Protein AF-A0A669B6U4-F1 (afdb_monomer)

InterPro domains:
  IPR008805 RIB43A [PF05914] (2-157)
  IPR008805 RIB43A [PTHR14517] (1-157)

Solvent-accessible surface area (backbone atoms only — not comparable to full-atom values): 14565 Å² total; per-residue (Å²): 121,78,66,62,60,56,53,51,53,52,52,50,56,47,51,53,50,52,51,53,50,50,53,50,51,52,52,54,48,42,71,72,75,61,46,72,77,79,38,91,60,26,81,80,66,40,91,59,49,80,79,72,62,54,76,72,72,74,68,66,76,63,94,89,68,79,80,78,61,92,56,52,67,58,54,52,50,54,53,52,49,52,52,49,52,53,52,50,50,54,51,50,53,51,49,52,51,52,52,50,50,51,53,51,50,52,51,48,52,51,52,51,52,52,50,53,53,48,51,53,54,52,50,52,52,50,52,52,52,51,50,52,52,50,50,51,51,52,50,49,53,52,53,49,51,52,52,51,52,50,49,50,54,51,46,54,55,45,55,65,51,46,77,74,60,80,85,79,85,82,65,72,67,57,58,54,54,51,51,52,52,52,52,55,52,53,53,53,47,54,54,49,52,51,51,52,50,52,55,49,53,50,50,52,53,50,50,51,54,51,52,52,52,52,52,51,53,50,51,52,52,52,52,54,48,54,49,52,54,50,52,50,53,49,52,52,50,51,54,50,49,53,52,51,50,52,51,51,51,51,50,50,58,62,66,70,72,112

Secondary structure (DSSP, 8-state):
-HHHHHHHHHHHHHHHHHHHHHHHHHHHHHHHH--GGGSTTHHHH-TTGGGS--TTGGG-PPTT-----TTHHHHHHHHHHHHHHHHHHHHHHHHHHHHHHHHHHHHHHHHHHHHHHHHHHHHHHHHHHHHHHHHHHHHHHHHHHHHHHHHHHHHHHHHHHHTT-------THHHHHHHHHHHHHHHHHHHHHHHHHHHHHHHHHHHHHHHHHHHHHHHHHHHHHHHHHHHHHHHHHHHHHHHHHHHHHHHHHHHS--

Organism: Oreochromis niloticus (NCBI:txid8128)

Sequence (258 aa):
MLHYGKVACILDSRQMKEKRALEKAIVAYRQKYQQPEDRQEYDLNDPGRVKKIEQNDAQMMPPGLVGEDPESKVRLQNQREQLREWLTQQQTEQAVERHRQQLEEQRYDQSRVEMDNRVVQLQSLEIERRKAAAIATKDFNRSMKYQIEEKRVKKKKLYLHSNSMDHFKGSPYKAFYLLMCVLSVHVKRKELEKKQEEEWHDRVRLNSARTTLLIERQQARMNRQLRRDLDSANAHKIVFIKFNTVYIVSLFLTMFHF

Radius of gyration: 66.02 Å; Cα contacts (8 Å, |Δi|>4): 9; chains: 1; bounding box: 133×41×202 Å

pLDDT: mean 84.49, std 13.31, range [44.25, 97.88]

Mean predicted aligned error: 19.55 Å

Foldseek 3Di:
DVPVVVVVVVVVVVVVVVVVVVVVVVVVCCVVQVDCCPDPCCCVVPPCNVVPDDPVNVPPDPPPPPPDDPCVVVVVVVVVVVVVVVVVVVVVVVVVVVVVVVVVVVVVVVVVVVVVVVVVVVVVVVVVVVVVVVVVVVVVVVVVVVVVVVVVVVVVVVVVVVVVVPPDDDDPVVVVVVVVVVVVVVVVVVVVVVVVVVVVVVVVVVVVVVVVVVVVVVVVVVVVVVVVVVVVVVVVVVVVVVVVVVVVVVVVVVVVPD

Structure (mmCIF, N/CA/C/O backbone):
data_AF-A0A669B6U4-F1
#
_entry.id   AF-A0A669B6U4-F1
#
loop_
_atom_site.group_PDB
_atom_site.id
_atom_site.type_symbol
_atom_site.label_atom_id
_atom_site.label_alt_id
_atom_site.label_comp_id
_atom_site.label_asym_id
_atom_site.label_entity_id
_atom_site.label_seq_id
_atom_site.pdbx_PDB_ins_code
_atom_site.Cartn_x
_atom_site.Cartn_y
_atom_site.Cartn_z
_atom_site.occupancy
_atom_site.B_iso_or_equiv
_atom_site.auth_seq_id
_atom_site.auth_comp_id
_atom_site.auth_asym_id
_atom_site.auth_atom_id
_atom_site.pdbx_PDB_model_num
ATOM 1 N N . MET A 1 1 ? -82.281 -1.717 123.151 1.00 54.03 1 MET A N 1
ATOM 2 C CA . MET A 1 1 ? -80.966 -1.944 122.500 1.00 54.03 1 MET A CA 1
ATOM 3 C C . MET A 1 1 ? -81.009 -2.882 121.281 1.00 54.03 1 MET A C 1
ATOM 5 O O . MET A 1 1 ? -80.196 -2.700 120.390 1.00 54.03 1 MET A O 1
ATOM 9 N N . LEU A 1 2 ? -81.965 -3.818 121.157 1.00 58.19 2 LEU A N 1
ATOM 10 C CA . LEU A 1 2 ? -82.056 -4.774 120.026 1.00 58.19 2 LEU A CA 1
ATOM 11 C C . LEU A 1 2 ? -82.431 -4.180 118.645 1.00 58.19 2 LEU A C 1
ATOM 13 O O . LEU A 1 2 ? -82.248 -4.841 117.626 1.00 58.19 2 LEU A O 1
ATOM 17 N N . HIS A 1 3 ? -82.945 -2.947 118.588 1.00 59.59 3 HIS A N 1
ATOM 18 C CA . HIS A 1 3 ? -83.361 -2.293 117.338 1.00 59.59 3 HIS A CA 1
ATOM 19 C C . HIS A 1 3 ? -82.169 -1.776 116.506 1.00 59.59 3 HIS A C 1
ATOM 21 O O . HIS A 1 3 ? -82.143 -1.937 115.289 1.00 59.59 3 HIS A O 1
ATOM 27 N N . TYR A 1 4 ? -81.138 -1.228 117.159 1.00 67.06 4 TYR A N 1
ATOM 28 C CA . TYR A 1 4 ? -79.975 -0.632 116.486 1.00 67.06 4 TYR A CA 1
ATOM 29 C C . TYR A 1 4 ? -79.091 -1.667 115.762 1.00 67.06 4 TYR A C 1
ATOM 31 O O . TYR A 1 4 ? -78.578 -1.379 114.684 1.00 67.06 4 TYR A O 1
ATOM 39 N N . GLY A 1 5 ? -78.977 -2.896 116.283 1.00 76.38 5 GLY A N 1
ATOM 40 C CA . GLY A 1 5 ? -78.190 -3.965 115.647 1.00 76.38 5 GLY A CA 1
ATOM 41 C C . GLY A 1 5 ? -78.782 -4.477 114.326 1.00 76.38 5 GLY A C 1
ATOM 42 O O . GLY A 1 5 ? -78.045 -4.754 113.382 1.00 76.38 5 GLY A O 1
ATOM 43 N N . LYS A 1 6 ? -80.118 -4.541 114.213 1.00 79.88 6 LYS A N 1
ATOM 44 C CA . LYS A 1 6 ? -80.791 -4.927 112.958 1.00 79.88 6 LYS A CA 1
ATOM 45 C C . LYS A 1 6 ? -80.627 -3.860 111.876 1.00 79.88 6 LYS A C 1
ATOM 47 O O . LYS A 1 6 ? -80.373 -4.200 110.724 1.00 79.88 6 LYS A O 1
ATOM 52 N N . VAL A 1 7 ? -80.720 -2.581 112.250 1.00 81.94 7 VAL A N 1
ATOM 53 C CA . VAL A 1 7 ? -80.503 -1.456 111.326 1.00 81.94 7 VAL A CA 1
ATOM 54 C C . VAL A 1 7 ? -79.062 -1.452 110.801 1.00 81.94 7 VAL A C 1
ATOM 56 O O . VAL A 1 7 ? -78.867 -1.335 109.594 1.00 81.94 7 VAL A O 1
ATOM 59 N N . ALA A 1 8 ? -78.065 -1.678 111.663 1.00 81.62 8 ALA A N 1
ATOM 60 C CA . ALA A 1 8 ? -76.663 -1.782 111.250 1.00 81.62 8 ALA A CA 1
ATOM 61 C C . ALA A 1 8 ? -76.416 -2.934 110.253 1.00 81.62 8 ALA A C 1
ATOM 63 O O . ALA A 1 8 ? -75.745 -2.738 109.245 1.00 81.62 8 ALA A O 1
ATOM 64 N N . CYS A 1 9 ? -77.020 -4.108 110.472 1.00 84.38 9 CYS A N 1
ATOM 65 C CA . CYS A 1 9 ? -76.890 -5.259 109.569 1.00 84.38 9 CYS A CA 1
ATOM 66 C C . CYS A 1 9 ? -77.521 -5.014 108.181 1.00 84.38 9 CYS A C 1
ATOM 68 O O . CYS A 1 9 ? -76.973 -5.434 107.157 1.00 84.38 9 CYS A O 1
ATOM 70 N N . ILE A 1 10 ? -78.654 -4.303 108.123 1.00 86.56 10 ILE A N 1
ATOM 71 C CA . ILE A 1 10 ? -79.300 -3.923 106.855 1.00 86.56 10 ILE A CA 1
ATOM 72 C C . ILE A 1 10 ? -78.442 -2.905 106.092 1.00 86.56 10 ILE A C 1
ATOM 74 O O . ILE A 1 10 ? -78.281 -3.039 104.877 1.00 86.56 10 ILE A O 1
ATOM 78 N N . LEU A 1 11 ? -77.877 -1.915 106.791 1.00 86.62 11 LEU A N 1
ATOM 79 C CA . LEU A 1 11 ? -76.979 -0.922 106.195 1.00 86.62 11 LEU A CA 1
ATOM 80 C C . LEU A 1 11 ? -75.705 -1.573 105.646 1.00 86.62 11 LEU A C 1
ATOM 82 O O . LEU A 1 11 ? -75.350 -1.317 104.498 1.00 86.62 11 LEU A O 1
ATOM 86 N N . ASP A 1 12 ? -75.086 -2.483 106.400 1.00 87.69 12 ASP A N 1
ATOM 87 C CA . ASP A 1 12 ? -73.900 -3.220 105.952 1.00 87.69 12 ASP A CA 1
ATOM 88 C C . ASP A 1 12 ? -74.215 -4.120 104.742 1.00 87.69 12 ASP A C 1
ATOM 90 O O . ASP A 1 12 ? -73.530 -4.090 103.722 1.00 87.69 12 ASP A O 1
ATOM 94 N N . SER A 1 13 ? -75.347 -4.832 104.766 1.00 87.69 13 SER A N 1
ATOM 95 C CA . SER A 1 13 ? -75.805 -5.636 103.621 1.00 87.69 13 SER A CA 1
ATOM 96 C C . SER A 1 13 ? -76.045 -4.796 102.362 1.00 87.69 13 SER A C 1
ATOM 98 O O . SER A 1 13 ? -75.793 -5.258 101.244 1.00 87.69 13 SER A O 1
ATOM 100 N N . ARG A 1 14 ? -76.544 -3.565 102.520 1.00 89.12 14 ARG A N 1
ATOM 101 C CA . ARG A 1 14 ? -76.732 -2.614 101.419 1.00 89.12 14 ARG A CA 1
ATOM 102 C C . ARG A 1 14 ? -75.389 -2.120 100.888 1.00 89.12 14 ARG A C 1
ATOM 104 O O . ARG A 1 14 ? -75.171 -2.182 99.680 1.00 89.12 14 ARG A O 1
ATOM 111 N N . GLN A 1 15 ? -74.474 -1.743 101.775 1.00 90.75 15 GLN A N 1
ATOM 112 C CA . GLN A 1 15 ? -73.123 -1.318 101.419 1.00 90.75 15 GLN A CA 1
ATOM 113 C C . GLN A 1 15 ? -72.356 -2.428 100.683 1.00 90.75 15 GLN A C 1
ATOM 115 O O . GLN A 1 15 ? -71.709 -2.172 99.669 1.00 90.75 15 GLN A O 1
ATOM 120 N N . MET A 1 16 ? -72.490 -3.686 101.112 1.00 91.62 16 MET A N 1
ATOM 121 C CA . MET A 1 16 ? -71.887 -4.835 100.429 1.00 91.62 16 MET A CA 1
ATOM 122 C C . MET A 1 16 ? -72.479 -5.066 99.034 1.00 91.62 16 MET A C 1
ATOM 124 O O . MET A 1 16 ? -71.753 -5.442 98.113 1.00 91.62 16 MET A O 1
ATOM 128 N N . LYS A 1 17 ? -73.784 -4.831 98.839 1.00 92.94 17 LYS A N 1
ATOM 129 C CA . LYS A 1 17 ? -74.415 -4.903 97.509 1.00 92.94 17 LYS A CA 1
ATOM 130 C C . LYS A 1 17 ? -73.934 -3.781 96.592 1.00 92.94 17 LYS A C 1
ATOM 132 O O . LYS A 1 17 ? -73.631 -4.056 95.435 1.00 92.94 17 LYS A O 1
ATOM 137 N N . GLU A 1 18 ? -73.824 -2.559 97.105 1.00 93.19 18 GLU A N 1
ATOM 138 C CA . GLU A 1 18 ? -73.307 -1.402 96.363 1.00 93.19 18 GLU A CA 1
ATOM 139 C C . GLU A 1 18 ? -71.834 -1.603 95.983 1.00 93.19 18 GLU A C 1
ATOM 141 O O . GLU A 1 18 ? -71.474 -1.418 94.822 1.00 93.19 18 GLU A O 1
ATOM 146 N N . LYS A 1 19 ? -71.005 -2.114 96.905 1.00 94.75 19 LYS A N 1
ATOM 147 C CA . LYS A 1 19 ? -69.609 -2.480 96.628 1.00 94.75 19 LYS A CA 1
ATOM 148 C C . LYS A 1 19 ? -69.505 -3.526 95.514 1.00 94.75 19 LYS A C 1
ATOM 150 O O . LYS A 1 19 ? -68.763 -3.328 94.557 1.00 94.75 19 LYS A O 1
ATOM 155 N N . ARG A 1 20 ? -70.303 -4.598 95.582 1.00 94.44 20 ARG A N 1
ATOM 156 C CA . ARG A 1 20 ? -70.349 -5.627 94.524 1.00 94.44 20 ARG A CA 1
ATOM 157 C C . ARG A 1 20 ? -70.835 -5.066 93.187 1.00 94.44 20 ARG A C 1
ATOM 159 O O . ARG A 1 20 ? -70.360 -5.497 92.140 1.00 94.44 20 ARG A O 1
ATOM 166 N N . ALA A 1 21 ? -71.802 -4.150 93.199 1.00 94.75 21 ALA A N 1
ATOM 167 C CA . ALA A 1 21 ? -72.303 -3.511 91.984 1.00 94.75 21 ALA A CA 1
ATOM 168 C C . ALA A 1 21 ? -71.228 -2.624 91.340 1.00 94.75 21 ALA A C 1
ATOM 170 O O . ALA A 1 21 ? -71.020 -2.701 90.129 1.00 94.75 21 ALA A O 1
ATOM 171 N N . LEU A 1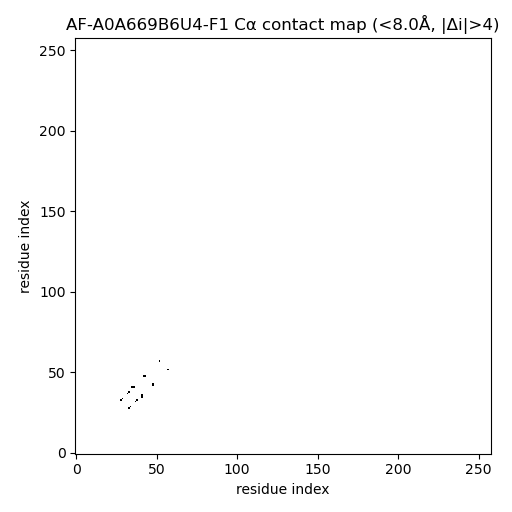 22 ? -70.497 -1.856 92.151 1.00 95.12 22 LEU A N 1
ATOM 172 C CA . LEU A 1 22 ? -69.376 -1.037 91.701 1.00 95.12 22 LEU A CA 1
ATOM 173 C C . LEU A 1 22 ? -68.244 -1.897 91.127 1.00 95.12 22 LEU A C 1
ATOM 175 O O . LEU A 1 22 ? -67.764 -1.622 90.032 1.00 95.12 22 LEU A O 1
ATOM 179 N N . GLU A 1 23 ? -67.854 -2.970 91.817 1.00 95.19 23 GLU A N 1
ATOM 180 C CA . GLU A 1 23 ? -66.833 -3.909 91.332 1.00 95.19 23 GLU A CA 1
ATOM 181 C C . GLU A 1 23 ? -67.230 -4.522 89.982 1.00 95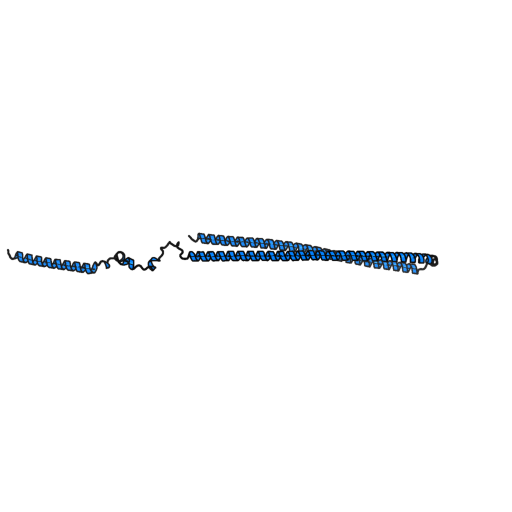.19 23 GLU A C 1
ATOM 183 O O . GLU A 1 23 ? -66.419 -4.556 89.057 1.00 95.19 23 GLU A O 1
ATOM 188 N N . LYS A 1 24 ? -68.497 -4.928 89.823 1.00 96.25 24 LYS A N 1
ATOM 189 C CA . LYS A 1 24 ? -69.023 -5.417 88.539 1.00 96.25 24 LYS A CA 1
ATOM 190 C C . LYS A 1 24 ? -68.957 -4.355 87.441 1.00 96.25 24 LYS A C 1
ATOM 192 O O . LYS A 1 24 ? -68.560 -4.677 86.324 1.00 96.25 24 LYS A O 1
ATOM 197 N N . ALA A 1 25 ? -69.312 -3.108 87.746 1.00 95.50 25 ALA A N 1
ATOM 198 C CA . ALA A 1 25 ? -69.236 -2.009 86.787 1.00 95.50 25 ALA A CA 1
ATOM 199 C C . ALA A 1 25 ? -67.785 -1.711 86.370 1.00 95.50 25 ALA A C 1
ATOM 201 O O . ALA A 1 25 ? -67.521 -1.504 85.187 1.00 95.50 25 ALA A O 1
ATOM 202 N N . ILE A 1 26 ? -66.834 -1.764 87.311 1.00 95.00 26 ILE A N 1
ATOM 203 C CA . ILE A 1 26 ? -65.402 -1.610 87.026 1.00 95.00 26 ILE A CA 1
ATOM 204 C C . ILE A 1 26 ? -64.929 -2.727 86.098 1.00 95.00 26 ILE A C 1
ATOM 206 O O . ILE A 1 26 ? -64.297 -2.443 85.086 1.00 95.00 26 ILE A O 1
ATOM 210 N N . VAL A 1 27 ? -65.251 -3.988 86.399 1.00 95.06 27 VAL A N 1
ATOM 211 C CA . VAL A 1 27 ? -64.859 -5.121 85.546 1.00 95.06 27 VAL A CA 1
ATOM 212 C C . VAL A 1 27 ? -65.445 -4.977 84.140 1.00 95.06 27 VAL A C 1
ATOM 214 O O . VAL A 1 27 ? -64.705 -5.119 83.169 1.00 95.06 27 VAL A O 1
ATOM 217 N N . ALA A 1 28 ? -66.726 -4.614 84.020 1.00 95.31 28 ALA A N 1
ATOM 218 C CA . ALA A 1 28 ? -67.368 -4.377 82.728 1.00 95.31 28 ALA A CA 1
ATOM 219 C C . ALA A 1 28 ? -66.695 -3.238 81.941 1.00 95.31 28 ALA A C 1
ATOM 221 O O . ALA A 1 28 ? -66.495 -3.349 80.734 1.00 95.31 28 ALA A O 1
ATOM 222 N N . TYR A 1 29 ? -66.292 -2.161 82.623 1.00 93.94 29 TYR A N 1
ATOM 223 C CA . TYR A 1 29 ? -65.564 -1.055 82.003 1.00 93.94 29 TYR A CA 1
ATOM 224 C C . TYR A 1 29 ? -64.179 -1.486 81.500 1.00 93.94 29 TYR A C 1
ATOM 226 O O . TYR A 1 29 ? -63.826 -1.197 80.358 1.00 93.94 29 TYR A O 1
ATOM 234 N N . ARG A 1 30 ? -63.410 -2.227 82.312 1.00 92.62 30 ARG A N 1
ATOM 235 C CA . ARG A 1 30 ? -62.086 -2.743 81.917 1.00 92.62 30 ARG A CA 1
ATOM 236 C C . ARG A 1 30 ? -62.184 -3.673 80.710 1.00 92.62 30 ARG A C 1
ATOM 238 O O . ARG A 1 30 ? -61.415 -3.530 79.769 1.00 92.62 30 ARG A O 1
ATOM 245 N N . GLN A 1 31 ? -63.171 -4.567 80.709 1.00 90.62 31 GLN A N 1
ATOM 246 C CA . GLN A 1 31 ? -63.433 -5.464 79.582 1.00 90.62 31 GLN A CA 1
ATOM 247 C C . GLN A 1 31 ? -63.876 -4.730 78.311 1.00 90.62 31 GLN A C 1
ATOM 249 O O . GLN A 1 31 ? -63.748 -5.275 77.223 1.00 90.62 31 GLN A O 1
ATOM 254 N N . LYS A 1 32 ? -64.426 -3.519 78.407 1.00 92.38 32 LYS A N 1
ATOM 255 C CA . LYS A 1 32 ? -64.873 -2.787 77.220 1.00 92.38 32 LYS A CA 1
ATOM 256 C C . LYS A 1 32 ? -63.810 -1.847 76.652 1.00 92.38 32 LYS A C 1
ATOM 258 O O . LYS A 1 32 ? -63.798 -1.640 75.449 1.00 92.38 32 LYS A O 1
ATOM 263 N N . TYR A 1 33 ? -62.968 -1.262 77.505 1.00 88.12 33 TYR A N 1
ATOM 264 C CA . TYR A 1 33 ? -62.097 -0.143 77.116 1.00 88.12 33 TYR A CA 1
ATOM 265 C C . TYR A 1 33 ? -60.615 -0.322 77.467 1.00 88.12 33 TYR A C 1
ATOM 267 O O . TYR A 1 33 ? -59.814 0.558 77.174 1.00 88.12 33 TYR A O 1
ATOM 275 N N . GLN A 1 34 ? -60.234 -1.403 78.150 1.00 87.50 34 GLN A N 1
ATOM 276 C CA . GLN A 1 34 ? -58.843 -1.666 78.543 1.00 87.50 34 GLN A CA 1
ATOM 277 C C . GLN A 1 34 ? -58.354 -3.008 77.998 1.00 87.50 34 GLN A C 1
ATOM 279 O O . GLN A 1 34 ? -57.540 -3.686 78.633 1.00 87.50 34 GLN A O 1
ATOM 284 N N . GLN A 1 35 ? -58.873 -3.399 76.833 1.00 85.38 35 GLN A N 1
ATOM 285 C CA . GLN A 1 35 ? -58.435 -4.611 76.166 1.00 85.38 35 GLN A CA 1
ATOM 286 C C . GLN A 1 35 ? -56.987 -4.459 75.675 1.00 85.38 35 GLN A C 1
ATOM 288 O O . GLN A 1 35 ? -56.574 -3.355 75.307 1.00 85.38 35 GLN A O 1
ATOM 293 N N . PRO A 1 36 ? -56.171 -5.527 75.728 1.00 83.25 36 PRO A N 1
ATOM 294 C CA . PRO A 1 36 ? -54.794 -5.501 75.238 1.00 83.25 36 PRO A CA 1
ATOM 295 C C . PRO A 1 36 ? -54.667 -5.038 73.785 1.00 83.25 36 PRO A C 1
ATOM 297 O O . PRO A 1 36 ? -53.701 -4.351 73.467 1.00 83.25 36 PRO A O 1
ATOM 300 N N . GLU A 1 37 ? -55.644 -5.385 72.948 1.00 82.12 37 GLU A N 1
ATOM 301 C CA . GLU A 1 37 ? -55.680 -5.116 71.509 1.00 82.12 37 GLU A CA 1
ATOM 302 C C . GLU A 1 37 ? -55.851 -3.627 71.185 1.00 82.12 37 GLU A C 1
ATOM 304 O O . GLU A 1 37 ? -55.305 -3.144 70.198 1.00 82.12 37 GLU A O 1
ATOM 309 N N . ASP A 1 38 ? -56.555 -2.883 72.041 1.00 82.12 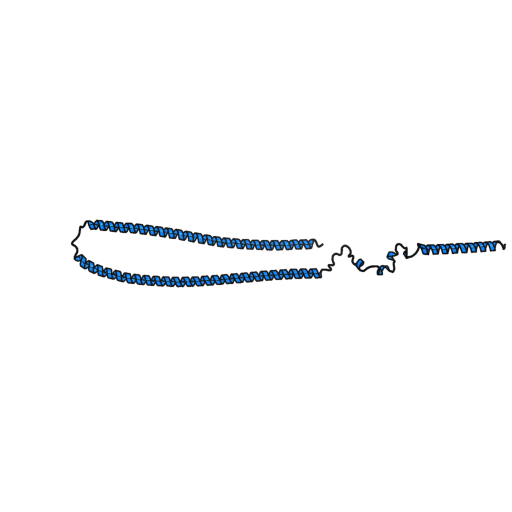38 ASP A N 1
ATOM 310 C CA . ASP A 1 38 ? -56.843 -1.454 71.845 1.00 82.12 38 ASP A CA 1
ATOM 311 C C . ASP A 1 38 ? -55.700 -0.544 72.334 1.00 82.12 38 ASP A C 1
ATOM 313 O O . ASP A 1 38 ? -55.819 0.686 72.350 1.00 82.12 38 ASP A O 1
ATOM 317 N N . ARG A 1 39 ? -54.582 -1.125 72.788 1.00 84.00 39 ARG A N 1
ATOM 318 C CA . ARG A 1 39 ? -53.413 -0.359 73.229 1.00 84.00 39 ARG A CA 1
ATOM 319 C C . ARG A 1 39 ? -52.709 0.252 72.023 1.00 84.00 39 ARG A C 1
ATOM 321 O O . ARG A 1 39 ? -52.491 -0.413 71.019 1.00 84.00 39 ARG A O 1
ATOM 328 N N . GLN A 1 40 ? -52.247 1.492 72.175 1.00 83.19 40 GLN A N 1
ATOM 329 C CA . GLN A 1 40 ? -51.498 2.203 71.133 1.00 83.19 40 GLN A CA 1
ATOM 330 C C . GLN A 1 40 ? -50.246 1.444 70.661 1.00 83.19 40 GLN A C 1
ATOM 332 O O . GLN A 1 40 ? -49.875 1.564 69.505 1.00 83.19 40 GLN A O 1
ATOM 337 N N . GLU A 1 41 ? -49.623 0.664 71.547 1.00 83.56 41 GLU A N 1
ATOM 338 C CA . GLU A 1 41 ? -48.413 -0.127 71.276 1.00 83.56 41 GLU A CA 1
ATOM 339 C C . GLU A 1 41 ? -48.721 -1.602 70.952 1.00 83.56 41 GLU A C 1
ATOM 341 O O . GLU A 1 41 ? -47.832 -2.457 71.026 1.00 83.56 41 GLU A O 1
ATOM 346 N N . TYR A 1 42 ? -49.985 -1.963 70.702 1.00 83.19 42 TYR A N 1
ATOM 347 C CA . TYR A 1 42 ? -50.337 -3.349 70.383 1.00 83.19 42 TYR A CA 1
ATOM 348 C C . TYR A 1 42 ? -49.725 -3.794 69.051 1.00 83.19 42 TYR A C 1
ATOM 350 O O . TYR A 1 42 ? -49.322 -4.940 68.921 1.00 83.19 42 TYR A O 1
ATOM 358 N N . ASP A 1 43 ? -49.564 -2.888 68.090 1.00 77.62 43 ASP A N 1
ATOM 359 C CA . ASP A 1 43 ? -48.850 -3.118 66.830 1.00 77.62 43 ASP A CA 1
ATOM 360 C C . ASP A 1 43 ? -47.379 -3.536 67.031 1.00 77.62 43 ASP A C 1
ATOM 362 O O . ASP A 1 43 ? -46.850 -4.359 66.278 1.00 77.62 43 ASP A O 1
ATOM 366 N N . LEU A 1 44 ? -46.725 -3.005 68.065 1.00 78.19 44 LEU A N 1
ATOM 367 C CA . LEU A 1 44 ? -45.366 -3.367 68.467 1.00 78.19 44 LEU A CA 1
ATOM 368 C C . LEU A 1 44 ? -45.333 -4.675 69.269 1.00 78.19 44 LEU A C 1
ATOM 370 O O . LEU A 1 44 ? -44.384 -5.448 69.133 1.00 78.19 44 LEU A O 1
ATOM 374 N N . ASN A 1 45 ? -46.369 -4.931 70.072 1.00 79.06 45 ASN A N 1
ATOM 375 C CA . ASN A 1 45 ? -46.468 -6.079 70.979 1.00 79.06 45 ASN A CA 1
ATOM 376 C C . ASN A 1 45 ? -47.326 -7.242 70.440 1.00 79.06 45 ASN A C 1
ATOM 378 O O . ASN A 1 45 ? -47.586 -8.193 71.180 1.00 79.06 45 ASN A O 1
ATOM 382 N N . ASP A 1 46 ? -47.768 -7.192 69.180 1.00 80.31 46 ASP A N 1
ATOM 383 C CA . ASP A 1 46 ? -48.589 -8.236 68.563 1.00 80.31 46 ASP A CA 1
ATOM 384 C C . ASP A 1 46 ? -47.772 -9.542 68.463 1.00 80.31 46 ASP A C 1
ATOM 386 O O . ASP A 1 46 ? -46.779 -9.600 67.725 1.00 80.31 46 ASP A O 1
ATOM 390 N N . PRO A 1 47 ? -48.180 -10.631 69.143 1.00 79.06 47 PRO A N 1
ATOM 391 C CA . PRO A 1 47 ? -47.488 -11.919 69.064 1.00 79.06 47 PRO A CA 1
ATOM 392 C C . PRO A 1 47 ? -47.494 -12.527 67.646 1.00 79.06 47 PRO A C 1
ATOM 394 O O . PRO A 1 47 ? -46.709 -13.433 67.357 1.00 79.06 47 PRO A O 1
ATOM 397 N N . GLY A 1 48 ? -48.352 -12.042 66.742 1.00 77.25 48 GLY A N 1
ATOM 398 C CA . GLY A 1 48 ? -48.417 -12.424 65.330 1.00 77.25 48 GLY A CA 1
ATOM 399 C C . GLY A 1 48 ? -47.594 -11.552 64.376 1.00 77.25 48 GLY A C 1
ATOM 400 O O . GLY A 1 48 ? -47.520 -11.883 63.190 1.00 77.25 48 GLY A O 1
ATOM 401 N N . ARG A 1 49 ? -46.952 -10.477 64.857 1.00 73.00 49 ARG A N 1
ATOM 402 C CA . ARG A 1 49 ? -46.270 -9.461 64.032 1.00 73.00 49 ARG A CA 1
ATOM 403 C C . ARG A 1 49 ? -45.279 -10.050 63.026 1.00 73.00 49 ARG A C 1
ATOM 405 O O . ARG A 1 49 ? -45.306 -9.694 61.855 1.00 73.00 49 ARG A O 1
ATOM 412 N N . VAL A 1 50 ? -44.448 -10.999 63.458 1.00 68.56 50 VAL A N 1
ATOM 413 C CA . VAL A 1 50 ? -43.389 -11.609 62.626 1.00 68.56 50 VAL A CA 1
ATOM 414 C C . VAL A 1 50 ? -43.954 -12.427 61.458 1.00 68.56 50 VAL A C 1
ATOM 416 O O . VAL A 1 50 ? -43.313 -12.536 60.421 1.00 68.56 50 VAL A O 1
ATOM 419 N N . LYS A 1 51 ? -45.168 -12.977 61.589 1.00 70.69 51 LYS A N 1
ATOM 420 C CA . LYS A 1 51 ? -45.805 -13.788 60.537 1.00 70.69 51 LYS A CA 1
ATOM 421 C C . LYS A 1 51 ? -46.519 -12.948 59.474 1.00 70.69 51 LYS A C 1
ATOM 423 O O . LYS A 1 51 ? -46.847 -13.484 58.424 1.00 70.69 51 LYS A O 1
ATOM 428 N N . LYS A 1 52 ? -46.790 -11.671 59.764 1.00 67.81 52 LYS A N 1
ATOM 429 C CA . LYS A 1 52 ? -47.475 -10.729 58.864 1.00 67.81 52 LYS A CA 1
ATOM 430 C C . LYS A 1 52 ? -46.513 -9.959 57.951 1.00 67.81 52 LYS A C 1
ATOM 432 O O . LYS A 1 52 ? -46.979 -9.238 57.082 1.00 67.81 52 LYS A O 1
ATOM 437 N N . ILE A 1 53 ? -45.200 -10.082 58.162 1.00 66.12 53 ILE A N 1
ATOM 438 C CA . ILE A 1 53 ? -44.189 -9.449 57.308 1.00 66.12 53 ILE A CA 1
ATOM 439 C C . ILE A 1 53 ? -44.056 -10.298 56.041 1.00 66.12 53 ILE A C 1
ATOM 441 O O . ILE A 1 53 ? -43.564 -11.427 56.100 1.00 66.12 53 ILE A O 1
ATOM 445 N N . GLU A 1 54 ? -44.510 -9.774 54.905 1.00 64.12 54 GLU A N 1
ATOM 446 C CA . GLU A 1 54 ? -44.311 -10.422 53.611 1.00 64.12 54 GLU A CA 1
ATOM 447 C C . GLU A 1 54 ? -42.842 -10.304 53.176 1.00 64.12 54 GLU A C 1
ATOM 449 O O . GLU A 1 54 ? -42.181 -9.292 53.402 1.00 64.12 54 GLU A O 1
ATOM 454 N N . GLN A 1 55 ? -42.307 -11.342 52.524 1.00 60.81 55 GLN A N 1
ATOM 455 C CA . GLN A 1 55 ? -40.908 -11.366 52.068 1.00 60.81 55 GLN A CA 1
ATOM 456 C C . GLN A 1 55 ? -40.571 -10.229 51.086 1.00 60.81 55 GLN A C 1
ATOM 458 O O . GLN A 1 55 ? -39.418 -9.812 51.021 1.00 60.81 55 GLN A O 1
ATOM 463 N N . ASN A 1 56 ? -41.568 -9.697 50.371 1.00 57.78 56 ASN A N 1
ATOM 464 C CA . ASN A 1 56 ? -41.402 -8.557 49.466 1.00 57.78 56 ASN A CA 1
ATOM 465 C C . ASN A 1 56 ? -41.116 -7.237 50.202 1.00 57.78 56 ASN A C 1
ATOM 467 O O . ASN A 1 56 ? -40.379 -6.406 49.678 1.00 57.78 56 ASN A O 1
ATOM 471 N N . ASP A 1 57 ? -41.615 -7.060 51.429 1.00 57.91 57 ASP A N 1
ATOM 472 C CA . ASP A 1 57 ? -41.375 -5.841 52.217 1.00 57.91 57 ASP A CA 1
ATOM 473 C C . ASP A 1 57 ? -39.959 -5.809 52.817 1.00 57.91 57 ASP A C 1
ATOM 475 O O . ASP A 1 57 ? -39.430 -4.746 53.144 1.00 57.91 57 ASP A O 1
ATOM 479 N N . ALA A 1 58 ? -39.306 -6.972 52.916 1.00 57.94 58 ALA A N 1
ATOM 480 C CA . ALA A 1 58 ? -37.910 -7.093 53.333 1.00 57.94 58 ALA A CA 1
ATOM 481 C C . ALA A 1 58 ? -36.911 -6.712 52.222 1.00 57.94 58 ALA A C 1
ATOM 483 O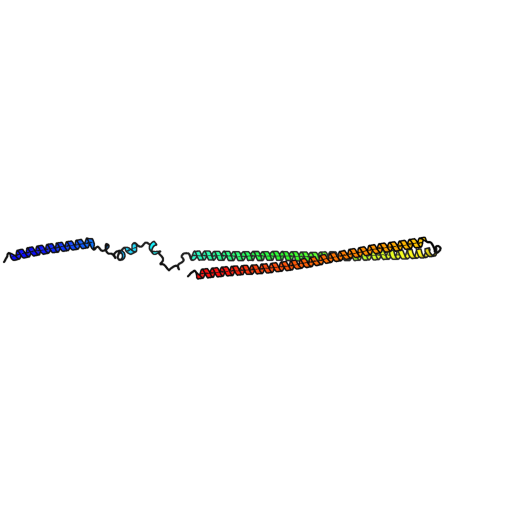 O . ALA A 1 58 ? -35.715 -6.597 52.490 1.00 57.94 58 ALA A O 1
ATOM 484 N N . GLN A 1 59 ? -37.385 -6.499 50.988 1.00 59.56 59 GLN A N 1
ATOM 485 C CA . GLN A 1 59 ? -36.563 -6.166 49.823 1.00 59.56 59 GLN A CA 1
ATOM 486 C C . GLN A 1 59 ? -36.538 -4.658 49.518 1.00 59.56 59 GLN A C 1
ATOM 488 O O . GLN A 1 59 ? -36.280 -4.237 48.395 1.00 59.56 59 GLN A O 1
ATOM 493 N N . MET A 1 60 ? -36.781 -3.809 50.515 1.00 60.34 60 MET A N 1
ATOM 494 C CA . MET A 1 60 ? -36.466 -2.383 50.421 1.00 60.34 60 MET A CA 1
ATOM 495 C C . MET A 1 60 ? -35.028 -2.178 50.909 1.00 60.34 60 MET A C 1
ATOM 497 O O . MET A 1 60 ? -34.775 -2.137 52.113 1.00 60.34 60 MET A O 1
ATOM 501 N N . MET A 1 61 ? -34.068 -2.082 49.978 1.00 60.91 61 MET A N 1
ATOM 502 C CA . MET A 1 61 ? -32.691 -1.723 50.335 1.00 60.91 61 MET A CA 1
ATOM 503 C C . MET A 1 61 ? -32.667 -0.348 51.027 1.00 60.91 61 MET A C 1
ATOM 505 O O . MET A 1 61 ? -33.302 0.590 50.533 1.00 60.91 61 MET A O 1
ATOM 509 N N . PRO A 1 62 ? -31.925 -0.189 52.138 1.00 61.06 62 PRO A N 1
ATOM 510 C CA . PRO A 1 62 ? -31.772 1.107 52.784 1.00 61.06 62 PRO A CA 1
ATOM 511 C C . PRO A 1 62 ? -31.128 2.133 51.833 1.00 61.06 62 PRO A C 1
ATOM 513 O O . PRO A 1 62 ? -30.203 1.781 51.091 1.00 61.06 62 PRO A O 1
ATOM 516 N N . PRO A 1 63 ? -31.539 3.415 51.873 1.00 58.28 63 PRO A N 1
ATOM 517 C CA . PRO A 1 63 ? -30.872 4.472 51.119 1.00 58.28 63 PRO A CA 1
ATOM 518 C C . PRO A 1 63 ? -29.382 4.533 51.493 1.00 58.28 63 PRO A C 1
ATOM 520 O O . PRO A 1 63 ? -29.048 4.687 52.666 1.00 58.28 63 PRO A O 1
ATOM 523 N N . GLY A 1 64 ? -28.488 4.408 50.505 1.00 60.28 64 GLY A N 1
ATOM 524 C CA . GLY A 1 64 ? -27.031 4.495 50.698 1.00 60.28 64 GLY A CA 1
ATOM 525 C C . GLY A 1 64 ? -26.254 3.178 50.576 1.00 60.28 64 GLY A C 1
ATOM 526 O O . GLY A 1 64 ? -25.027 3.210 50.566 1.00 60.28 64 GLY A O 1
ATOM 527 N N . LEU A 1 65 ? -26.925 2.033 50.415 1.00 64.69 65 LEU A N 1
ATOM 528 C CA . LEU A 1 65 ? -26.290 0.744 50.102 1.00 64.69 65 LEU A CA 1
ATOM 529 C C . LEU A 1 65 ? -26.502 0.395 48.618 1.00 64.69 65 LEU A C 1
ATOM 531 O O . LEU A 1 65 ? -27.272 -0.489 48.273 1.00 64.69 65 LEU A O 1
ATOM 535 N N . VAL A 1 66 ? -25.821 1.118 47.723 1.00 64.12 66 VAL A N 1
ATOM 536 C CA . VAL A 1 66 ? -25.852 0.900 46.253 1.00 64.12 66 VAL A CA 1
ATOM 537 C C . VAL A 1 66 ? -24.795 -0.133 45.806 1.00 64.12 66 VAL A C 1
ATOM 539 O O . VAL A 1 66 ? -24.582 -0.361 44.621 1.00 64.12 66 VAL A O 1
ATOM 542 N N . GLY A 1 67 ? -24.079 -0.742 46.755 1.00 69.94 67 GLY A N 1
ATOM 543 C CA . GLY A 1 67 ? -22.872 -1.522 46.471 1.00 69.94 67 GLY A CA 1
ATOM 544 C C . GLY A 1 67 ? -23.106 -2.942 45.956 1.00 69.94 67 GLY A C 1
ATOM 545 O O . GLY A 1 67 ? -22.210 -3.506 45.329 1.00 69.94 67 GLY A O 1
ATOM 546 N N . GLU A 1 68 ? -24.273 -3.538 46.204 1.00 73.56 68 GLU A N 1
ATOM 547 C CA . GLU A 1 68 ? -24.568 -4.885 45.715 1.00 73.56 68 GLU A CA 1
ATOM 548 C C . GLU A 1 68 ? -25.159 -4.806 44.306 1.00 73.56 68 GLU A C 1
ATOM 550 O O . GLU A 1 68 ? -26.242 -4.262 44.109 1.00 73.56 68 GLU A O 1
ATOM 555 N N . ASP A 1 69 ? -24.420 -5.332 43.324 1.00 79.50 69 ASP A N 1
ATOM 556 C CA . ASP A 1 69 ? -24.840 -5.460 41.925 1.00 79.50 69 ASP A CA 1
ATOM 557 C C . ASP A 1 69 ? -25.307 -6.903 41.652 1.00 79.50 69 ASP A C 1
ATOM 559 O O . ASP A 1 69 ? -24.463 -7.792 41.438 1.00 79.50 69 ASP A O 1
ATOM 563 N N . PRO A 1 70 ? -26.631 -7.166 41.625 1.00 80.06 70 PRO A N 1
ATOM 564 C CA . PRO A 1 70 ? -27.172 -8.487 41.307 1.00 80.06 70 PRO A CA 1
ATOM 565 C C . PRO A 1 70 ? -26.738 -8.976 39.917 1.00 80.06 70 PRO A C 1
ATOM 567 O O . PRO A 1 70 ? -26.581 -10.178 39.704 1.00 80.06 70 PRO A O 1
ATOM 570 N N . GLU A 1 71 ? -26.464 -8.047 38.995 1.00 85.31 71 GLU A N 1
ATOM 571 C CA . GLU A 1 71 ? -26.118 -8.308 37.594 1.00 85.31 71 GLU A CA 1
ATOM 572 C C . GLU A 1 71 ? -24.603 -8.338 37.335 1.00 85.31 71 GLU A C 1
ATOM 574 O O . GLU A 1 71 ? -24.153 -8.395 36.187 1.00 85.31 71 GLU A O 1
ATOM 579 N N . SER A 1 72 ? -23.782 -8.365 38.388 1.00 86.62 72 SER A N 1
ATOM 580 C CA . SER A 1 72 ? -22.314 -8.384 38.286 1.00 86.62 72 SER A CA 1
ATOM 581 C C . SER A 1 72 ? -21.779 -9.478 37.349 1.00 86.62 72 SER A C 1
ATOM 583 O O . SER A 1 72 ? -20.841 -9.252 36.579 1.00 86.62 72 SER A O 1
ATOM 585 N N . LYS A 1 73 ? -22.405 -10.662 37.355 1.00 92.00 73 LYS A N 1
ATOM 586 C CA . LYS A 1 73 ? -22.041 -11.782 36.471 1.00 92.00 73 LYS A CA 1
ATOM 587 C C . LYS A 1 73 ? -22.352 -11.492 35.004 1.00 92.00 73 LYS A C 1
ATOM 589 O O . LYS A 1 73 ? -21.520 -11.793 34.149 1.00 92.00 73 LYS A O 1
ATOM 594 N N . VAL A 1 74 ? -23.514 -10.908 34.716 1.00 93.38 74 VAL A N 1
ATOM 595 C CA . VAL A 1 74 ? -23.929 -10.541 33.353 1.00 93.38 74 VAL A CA 1
ATOM 596 C C . VAL A 1 74 ? -23.040 -9.419 32.824 1.00 93.38 74 VAL A C 1
ATOM 598 O O . VAL A 1 74 ? -22.522 -9.508 31.712 1.00 93.38 74 VAL A O 1
ATOM 601 N N . ARG A 1 75 ? -22.750 -8.411 33.656 1.00 92.38 75 ARG A N 1
ATOM 602 C CA . ARG A 1 75 ? -21.792 -7.341 33.340 1.00 92.38 75 ARG A CA 1
ATOM 603 C C . ARG A 1 75 ? -20.426 -7.903 32.945 1.00 92.38 75 ARG A C 1
ATOM 605 O O . ARG A 1 75 ? -19.881 -7.512 31.914 1.00 92.38 75 ARG A O 1
ATOM 612 N N . LEU A 1 76 ? -19.894 -8.839 33.732 1.00 95.94 76 LEU A N 1
ATOM 613 C CA . LEU A 1 76 ? -18.598 -9.461 33.462 1.00 95.94 76 LEU A CA 1
ATOM 614 C C . LEU A 1 76 ? -18.606 -10.281 32.163 1.00 95.94 76 LEU A C 1
ATOM 616 O O . LEU A 1 76 ? -17.628 -10.254 31.416 1.00 95.94 76 LEU A O 1
ATOM 620 N N . GLN A 1 77 ? -19.697 -10.997 31.876 1.00 96.75 77 GLN A N 1
ATOM 621 C CA . GLN A 1 77 ? -19.849 -11.733 30.618 1.00 96.75 77 GLN A CA 1
ATOM 622 C C . GLN A 1 77 ? -19.818 -10.789 29.416 1.00 96.75 77 GLN A C 1
ATOM 624 O O . GLN A 1 77 ? -19.000 -10.995 28.520 1.00 96.75 77 GLN A O 1
ATOM 629 N N . ASN A 1 78 ? -20.599 -9.710 29.453 1.00 96.12 78 ASN A N 1
ATOM 630 C CA . ASN A 1 78 ? -20.641 -8.715 28.381 1.00 96.12 78 ASN A CA 1
ATOM 631 C C . ASN A 1 78 ? -19.267 -8.065 28.153 1.00 96.12 78 ASN A C 1
ATOM 633 O O . ASN A 1 78 ? -18.820 -7.933 27.017 1.00 96.12 78 ASN A O 1
ATOM 637 N N . GLN A 1 79 ? -18.548 -7.714 29.225 1.00 93.69 79 GLN A N 1
ATOM 638 C CA . GLN A 1 79 ? -17.184 -7.180 29.120 1.00 93.69 79 GLN A CA 1
ATOM 639 C C . GLN A 1 79 ? -16.216 -8.191 28.494 1.00 93.69 79 GLN A C 1
ATOM 641 O O . GLN A 1 79 ? -15.360 -7.827 27.685 1.00 93.69 79 GLN A O 1
ATOM 646 N N . ARG A 1 80 ? -16.349 -9.476 28.841 1.00 96.06 80 ARG A N 1
ATOM 647 C CA . ARG A 1 80 ? -15.513 -10.537 28.272 1.00 96.06 80 ARG A CA 1
ATOM 648 C C . ARG A 1 80 ? -15.805 -10.757 26.790 1.00 96.06 80 ARG A C 1
ATOM 650 O O . ARG A 1 80 ? -14.874 -11.006 26.027 1.00 96.06 80 ARG A O 1
ATOM 657 N N . GLU A 1 81 ? -17.066 -10.663 26.385 1.00 96.88 81 GLU A N 1
ATOM 658 C CA . GLU A 1 81 ? -17.474 -10.736 24.980 1.00 96.88 81 GLU A CA 1
ATOM 659 C C . GLU A 1 81 ? -16.947 -9.544 24.182 1.00 96.88 81 GLU A C 1
ATOM 661 O O . GLU A 1 81 ? -16.292 -9.758 23.164 1.00 96.88 81 GLU A O 1
ATOM 666 N N . GLN A 1 82 ? -17.085 -8.320 24.699 1.00 95.25 82 GLN A N 1
ATOM 667 C CA . GLN A 1 82 ? -16.516 -7.117 24.079 1.00 95.25 82 GLN A CA 1
ATOM 668 C C . GLN A 1 82 ? -15.003 -7.244 23.864 1.00 95.25 82 GLN A C 1
ATOM 670 O O . GLN A 1 82 ? -14.499 -7.008 22.766 1.00 95.25 82 GLN A O 1
ATOM 675 N N . LEU A 1 83 ? -14.270 -7.685 24.891 1.00 96.19 83 LEU A N 1
ATOM 676 C CA . LEU A 1 83 ? -12.826 -7.905 24.786 1.00 96.19 83 LEU A CA 1
ATOM 677 C C . LEU A 1 83 ? -12.481 -8.983 23.755 1.00 96.19 83 LEU A C 1
ATOM 679 O O . LEU A 1 83 ? -11.522 -8.831 22.996 1.00 96.19 83 LEU A O 1
ATOM 683 N N . ARG A 1 84 ? -13.257 -10.069 23.704 1.00 96.81 84 ARG A N 1
ATOM 684 C CA . ARG A 1 84 ? -13.061 -11.142 22.726 1.00 96.81 84 ARG A CA 1
ATOM 685 C C . ARG A 1 84 ? -13.274 -10.639 21.301 1.00 96.81 84 ARG A C 1
ATOM 687 O O . ARG A 1 84 ? -12.469 -10.960 20.427 1.00 96.81 84 ARG A O 1
ATOM 694 N N . GLU A 1 85 ? -14.331 -9.874 21.062 1.00 96.19 85 GLU A N 1
ATOM 695 C CA . GLU A 1 85 ? -14.638 -9.307 19.749 1.00 96.19 85 GLU A CA 1
ATOM 696 C C . GLU A 1 85 ? -13.549 -8.337 19.293 1.00 96.19 85 GLU A C 1
ATOM 698 O O . GLU A 1 85 ? -13.046 -8.478 18.178 1.00 96.19 85 GLU A O 1
ATOM 703 N N . TRP A 1 86 ? -13.103 -7.431 20.167 1.00 96.88 86 TRP A N 1
ATOM 704 C CA . TRP A 1 86 ? -12.012 -6.504 19.855 1.00 96.88 86 TRP A CA 1
ATOM 705 C C . TRP A 1 86 ? -10.701 -7.218 19.535 1.00 96.88 86 TRP A C 1
ATOM 707 O O . TRP A 1 86 ? -10.056 -6.899 18.536 1.00 96.88 86 TRP A O 1
ATOM 717 N N . LEU A 1 87 ? -10.317 -8.220 20.329 1.00 96.81 87 LEU A N 1
ATOM 718 C CA . LEU A 1 87 ? -9.113 -9.009 20.057 1.00 96.81 87 LEU A CA 1
ATOM 719 C C . LEU A 1 87 ? -9.218 -9.758 18.728 1.00 96.81 87 LEU A C 1
ATOM 721 O O . LEU A 1 87 ? -8.252 -9.809 17.967 1.00 96.81 87 LEU A O 1
ATOM 725 N N . THR A 1 88 ? -10.393 -10.313 18.433 1.00 96.81 88 THR A N 1
ATOM 726 C CA . THR A 1 88 ? -10.642 -11.009 17.168 1.00 96.81 88 THR A CA 1
ATOM 727 C C . THR A 1 88 ? -10.506 -10.043 15.994 1.00 96.81 88 THR A C 1
ATOM 729 O O . THR A 1 88 ? -9.782 -10.339 15.045 1.00 96.81 88 THR A O 1
ATOM 732 N N . GLN A 1 89 ? -11.122 -8.860 16.077 1.00 95.62 89 GLN A N 1
ATOM 733 C CA . GLN A 1 89 ? -11.005 -7.816 15.056 1.00 95.62 89 GLN A CA 1
ATOM 734 C C . GLN A 1 89 ? -9.543 -7.428 14.830 1.00 95.62 89 GLN A C 1
ATOM 736 O O . GLN A 1 89 ? -9.055 -7.514 13.704 1.00 95.62 89 GLN A O 1
ATOM 741 N N . GLN A 1 90 ? -8.802 -7.126 15.896 1.00 93.31 90 GLN A N 1
ATOM 742 C CA . GLN A 1 90 ? -7.393 -6.752 15.799 1.00 93.31 90 GLN A CA 1
ATOM 743 C C . GLN A 1 90 ? -6.540 -7.848 15.135 1.00 93.31 90 GLN A C 1
ATOM 745 O O . GLN A 1 90 ? -5.698 -7.558 14.283 1.00 93.31 90 GLN A O 1
ATOM 750 N N . GLN A 1 91 ? -6.770 -9.118 15.483 1.00 94.25 91 GLN A N 1
ATOM 751 C CA . GLN A 1 91 ? -6.081 -10.246 14.851 1.00 94.25 91 GLN A CA 1
ATOM 752 C C . GLN A 1 91 ? -6.419 -10.366 13.365 1.00 94.25 91 GLN A C 1
ATOM 754 O O . GLN A 1 91 ? -5.520 -10.605 12.554 1.00 94.25 91 GLN A O 1
ATOM 759 N N . THR A 1 92 ? -7.692 -10.195 12.997 1.00 96.31 92 THR A N 1
ATOM 760 C CA . THR A 1 92 ? -8.117 -10.249 11.593 1.00 96.31 92 THR A CA 1
ATOM 761 C C . THR A 1 92 ? -7.515 -9.111 10.778 1.00 96.31 92 THR A C 1
ATOM 763 O O . THR A 1 92 ? -6.956 -9.373 9.717 1.00 96.31 92 THR A O 1
ATOM 766 N N . GLU A 1 93 ? -7.524 -7.879 11.289 1.00 93.81 93 GLU A N 1
ATOM 767 C CA . GLU A 1 93 ? -6.908 -6.723 10.632 1.00 93.81 93 GLU A CA 1
ATOM 768 C C . GLU A 1 93 ? -5.406 -6.940 10.429 1.00 93.81 93 GLU A C 1
ATOM 770 O O . GLU A 1 93 ? -4.889 -6.749 9.329 1.00 93.81 93 GLU A O 1
ATOM 775 N N . GLN A 1 94 ? -4.705 -7.439 11.452 1.00 94.44 94 GLN A N 1
ATOM 776 C CA . GLN A 1 94 ? -3.284 -7.755 11.339 1.00 94.44 94 GLN A CA 1
ATOM 777 C C . GLN A 1 94 ? -3.018 -8.890 10.337 1.00 94.44 94 GLN A C 1
ATOM 779 O O . GLN A 1 94 ? -2.021 -8.863 9.614 1.00 94.44 94 GLN A O 1
ATOM 784 N N . ALA A 1 95 ? -3.879 -9.909 10.282 1.00 96.69 95 ALA A N 1
ATOM 785 C CA . ALA A 1 95 ? -3.762 -10.992 9.310 1.00 96.69 95 ALA A CA 1
ATOM 786 C C . ALA A 1 95 ? -3.981 -10.496 7.872 1.00 96.69 95 ALA A C 1
ATOM 788 O O . ALA A 1 95 ? -3.199 -10.848 6.989 1.00 96.69 95 ALA A O 1
ATOM 789 N N . VAL A 1 96 ? -4.984 -9.642 7.654 1.00 97.00 96 VAL A N 1
ATOM 790 C CA . VAL A 1 96 ? -5.258 -9.003 6.359 1.00 97.00 96 VAL A CA 1
ATOM 791 C C . VAL A 1 96 ? -4.083 -8.131 5.927 1.00 97.00 96 VAL A C 1
ATOM 793 O O . VAL A 1 96 ? -3.641 -8.229 4.783 1.00 97.00 96 VAL A O 1
ATOM 796 N N . GLU A 1 97 ? -3.529 -7.330 6.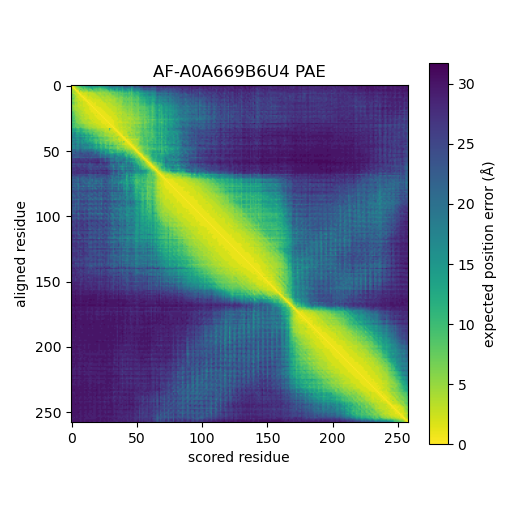837 1.00 93.50 97 GLU A N 1
ATOM 797 C CA . GLU A 1 97 ? -2.384 -6.470 6.540 1.00 93.50 97 GLU A CA 1
ATOM 798 C C . GLU A 1 97 ? -1.139 -7.288 6.168 1.00 93.50 97 GLU A C 1
ATOM 800 O O . GLU A 1 97 ? -0.491 -7.007 5.161 1.00 93.50 97 GLU A O 1
ATOM 805 N N . ARG A 1 98 ? -0.842 -8.361 6.915 1.00 95.06 98 ARG A N 1
ATOM 806 C CA . ARG A 1 98 ? 0.256 -9.283 6.572 1.00 95.06 98 ARG A CA 1
ATOM 807 C C . ARG A 1 98 ? 0.054 -9.925 5.204 1.00 95.06 98 ARG A C 1
ATOM 809 O O . ARG A 1 98 ? 0.999 -10.007 4.425 1.00 95.06 98 ARG A O 1
ATOM 816 N N . HIS A 1 99 ? -1.167 -10.353 4.892 1.00 96.50 99 HIS A N 1
ATOM 817 C CA . HIS A 1 99 ? -1.480 -10.917 3.583 1.00 96.50 99 HIS A CA 1
ATOM 818 C C . HIS A 1 99 ? -1.314 -9.878 2.460 1.00 96.50 99 HIS A C 1
ATOM 820 O O . HIS A 1 99 ? -0.778 -10.193 1.398 1.00 96.50 99 HIS A O 1
ATOM 826 N N . ARG A 1 100 ? -1.718 -8.620 2.691 1.00 94.88 100 ARG A N 1
ATOM 827 C CA . ARG A 1 100 ? -1.500 -7.522 1.738 1.00 94.88 100 ARG A CA 1
ATOM 828 C C . ARG A 1 100 ? -0.013 -7.315 1.461 1.00 94.88 100 ARG A C 1
ATOM 830 O O . ARG A 1 100 ? 0.372 -7.263 0.297 1.00 94.88 100 ARG A O 1
ATOM 837 N N . GLN A 1 101 ? 0.806 -7.261 2.509 1.00 91.69 101 GLN A N 1
ATOM 838 C CA . GLN A 1 101 ? 2.258 -7.107 2.386 1.00 91.69 101 GLN A CA 1
ATOM 839 C C . GLN A 1 101 ? 2.887 -8.255 1.590 1.00 91.69 101 GLN A C 1
ATOM 841 O O . GLN A 1 101 ? 3.666 -8.003 0.676 1.00 91.69 101 GLN A O 1
ATOM 846 N N . GLN A 1 102 ? 2.489 -9.501 1.860 1.00 96.38 102 GLN A N 1
ATOM 847 C CA . GLN A 1 102 ? 2.957 -10.661 1.093 1.00 96.38 102 GLN A CA 1
ATOM 848 C C . GLN A 1 102 ? 2.603 -10.551 -0.395 1.00 96.38 102 GLN A C 1
ATOM 850 O O . GLN A 1 102 ? 3.426 -10.857 -1.255 1.00 96.38 102 GLN A O 1
ATOM 855 N N . LEU A 1 103 ? 1.391 -10.094 -0.720 1.00 96.38 103 LEU A N 1
ATOM 856 C CA . LEU A 1 103 ? 0.972 -9.919 -2.109 1.00 96.38 103 LEU A CA 1
ATOM 857 C C . LEU A 1 103 ? 1.762 -8.801 -2.811 1.00 96.38 103 LEU A C 1
ATOM 859 O O . LEU A 1 103 ? 2.082 -8.912 -3.995 1.00 96.38 103 LEU A O 1
ATOM 863 N N . GLU A 1 104 ? 2.065 -7.715 -2.101 1.00 91.56 104 GLU A N 1
ATOM 864 C CA . GLU A 1 104 ? 2.893 -6.619 -2.611 1.00 91.56 104 GLU A CA 1
ATOM 865 C C . GLU A 1 104 ? 4.340 -7.060 -2.852 1.00 91.56 104 GLU A C 1
ATOM 867 O O . GLU A 1 104 ? 4.902 -6.749 -3.903 1.00 91.56 104 GLU A O 1
ATOM 872 N N . GLU A 1 105 ? 4.914 -7.839 -1.935 1.00 93.81 105 GLU A N 1
ATOM 873 C CA . GLU A 1 105 ? 6.249 -8.422 -2.076 1.00 93.81 105 GLU A CA 1
ATOM 874 C C . GLU A 1 105 ? 6.319 -9.365 -3.284 1.00 93.81 105 GLU A C 1
ATOM 876 O O . GLU A 1 105 ? 7.188 -9.208 -4.141 1.00 93.81 105 GLU A O 1
ATOM 881 N N . GLN A 1 106 ? 5.332 -10.252 -3.447 1.00 96.12 106 GLN A N 1
ATOM 882 C CA . GLN A 1 106 ? 5.237 -11.123 -4.624 1.00 96.12 106 GLN A CA 1
ATOM 883 C C . GLN A 1 106 ? 5.152 -10.330 -5.933 1.00 96.12 106 GLN A C 1
ATOM 885 O O . GLN A 1 106 ? 5.804 -10.680 -6.917 1.00 96.12 106 GLN A O 1
ATOM 890 N N . ARG A 1 107 ? 4.366 -9.246 -5.964 1.00 96.06 107 ARG A N 1
ATOM 891 C CA . ARG A 1 107 ? 4.279 -8.364 -7.141 1.00 96.06 107 ARG A CA 1
ATOM 892 C C . ARG A 1 107 ? 5.613 -7.688 -7.436 1.00 96.06 107 ARG A C 1
ATOM 894 O O . ARG A 1 107 ? 5.980 -7.541 -8.602 1.00 96.06 107 ARG A O 1
ATOM 901 N N . TYR A 1 108 ? 6.328 -7.266 -6.398 1.00 95.00 108 TYR A N 1
ATOM 902 C CA . TYR A 1 108 ? 7.647 -6.669 -6.547 1.00 95.00 108 TYR A CA 1
ATOM 903 C C . TYR A 1 108 ? 8.656 -7.677 -7.104 1.00 95.00 108 TYR A C 1
ATOM 905 O O . TYR A 1 108 ? 9.358 -7.361 -8.064 1.00 95.00 108 TYR A O 1
ATOM 913 N N . ASP A 1 109 ? 8.681 -8.899 -6.573 1.00 93.81 109 ASP A N 1
ATOM 914 C CA . ASP A 1 109 ? 9.561 -9.962 -7.055 1.00 93.81 109 ASP A CA 1
ATOM 915 C C . ASP A 1 109 ? 9.270 -10.337 -8.512 1.00 93.81 109 ASP A C 1
ATOM 917 O O . ASP A 1 109 ? 10.203 -10.461 -9.308 1.00 93.81 109 ASP A O 1
ATOM 921 N N . GLN A 1 110 ? 7.992 -10.444 -8.891 1.00 95.88 110 GLN A N 1
ATOM 922 C CA . GLN A 1 110 ? 7.587 -10.671 -10.283 1.00 95.88 110 GLN A CA 1
ATOM 923 C C . GLN A 1 110 ? 8.102 -9.563 -11.207 1.00 95.88 110 GLN A C 1
ATOM 925 O O . GLN A 1 110 ? 8.728 -9.848 -12.227 1.00 95.88 110 GLN A O 1
ATOM 930 N N . SER A 1 111 ? 7.896 -8.301 -10.823 1.00 94.00 111 SER A N 1
ATOM 931 C CA . SER A 1 111 ? 8.362 -7.138 -11.584 1.00 94.00 111 SER A CA 1
ATOM 932 C C . SER A 1 111 ? 9.890 -7.094 -11.698 1.00 94.00 111 SER A C 1
ATOM 934 O O . SER A 1 111 ? 10.433 -6.811 -12.767 1.00 94.00 111 SER A O 1
ATOM 936 N N . ARG A 1 112 ? 10.610 -7.431 -10.619 1.00 95.38 112 ARG A N 1
ATOM 937 C CA . ARG A 1 112 ? 12.077 -7.515 -10.622 1.00 95.38 112 ARG A CA 1
ATOM 938 C C . ARG A 1 112 ? 12.565 -8.552 -11.633 1.00 95.38 112 ARG A C 1
ATOM 940 O O . ARG A 1 112 ? 13.392 -8.224 -12.479 1.00 95.38 112 ARG A O 1
ATOM 947 N N . VAL A 1 113 ? 12.008 -9.764 -11.591 1.00 95.31 113 VAL A N 1
ATOM 948 C CA . VAL A 1 113 ? 12.359 -10.846 -12.525 1.00 95.31 113 VAL A CA 1
ATOM 949 C C . VAL A 1 113 ? 12.017 -10.472 -13.970 1.00 95.31 113 VAL A C 1
ATOM 951 O O . VAL A 1 113 ? 12.795 -10.748 -14.881 1.00 95.31 113 VAL A O 1
ATOM 954 N N . GLU A 1 114 ? 10.880 -9.814 -14.204 1.00 95.88 114 GLU A N 1
ATOM 955 C CA . GLU A 1 114 ? 10.499 -9.336 -15.536 1.00 95.88 114 GLU A CA 1
ATOM 956 C C . GLU A 1 114 ? 11.509 -8.321 -16.091 1.00 95.88 114 GLU A C 1
ATOM 958 O O . GLU A 1 114 ? 11.931 -8.431 -17.247 1.00 95.88 114 GLU A O 1
ATOM 963 N N . MET A 1 115 ? 11.946 -7.363 -15.267 1.00 91.12 115 MET A N 1
ATOM 964 C CA . MET A 1 115 ? 12.968 -6.395 -15.663 1.00 91.12 115 MET A CA 1
ATOM 965 C C . MET A 1 115 ? 14.308 -7.068 -15.962 1.00 91.12 115 MET A C 1
ATOM 967 O O . MET A 1 115 ? 14.904 -6.765 -16.996 1.00 91.12 115 MET A O 1
ATOM 971 N N . ASP A 1 116 ? 14.753 -8.007 -15.126 1.00 94.44 116 ASP A N 1
ATOM 972 C CA . ASP A 1 116 ? 16.000 -8.748 -15.352 1.00 94.44 116 ASP A CA 1
ATOM 973 C C . ASP A 1 116 ? 15.946 -9.536 -16.670 1.00 94.44 116 ASP A C 1
ATOM 975 O O . ASP A 1 116 ? 16.853 -9.443 -17.503 1.00 94.44 116 ASP A O 1
ATOM 979 N N . ASN A 1 117 ? 14.831 -10.222 -16.934 1.00 95.69 117 ASN A N 1
ATOM 980 C CA . ASN A 1 117 ? 14.603 -10.911 -18.204 1.00 95.69 117 ASN A CA 1
ATOM 981 C C . ASN A 1 117 ? 14.645 -9.942 -19.389 1.00 95.69 117 ASN A C 1
ATOM 983 O O . ASN A 1 117 ? 15.227 -10.248 -20.435 1.00 95.69 117 ASN A O 1
ATOM 987 N N . ARG A 1 118 ? 14.061 -8.750 -19.237 1.00 95.88 118 ARG A N 1
ATOM 988 C CA . ARG A 1 118 ? 14.075 -7.730 -20.285 1.00 95.88 118 ARG A CA 1
ATOM 989 C C . ARG A 1 118 ? 15.482 -7.206 -20.554 1.00 95.88 118 ARG A C 1
ATOM 991 O O . ARG A 1 118 ? 15.832 -6.997 -21.715 1.00 95.88 118 ARG A O 1
ATOM 998 N N . VAL A 1 119 ? 16.289 -7.019 -19.511 1.00 94.75 119 VAL A N 1
ATOM 999 C CA . VAL A 1 119 ? 17.698 -6.622 -19.631 1.00 94.75 119 VAL A CA 1
ATOM 1000 C C . VAL A 1 119 ? 18.482 -7.677 -20.407 1.00 94.75 119 VAL A C 1
ATOM 1002 O O . VAL A 1 119 ? 19.176 -7.328 -21.363 1.00 94.75 119 VAL A O 1
ATOM 1005 N N . VAL A 1 120 ? 18.310 -8.960 -20.074 1.00 95.25 120 VAL A N 1
ATOM 1006 C CA . VAL A 1 120 ? 18.972 -10.069 -20.780 1.00 95.25 120 VAL A CA 1
ATOM 1007 C C . VAL A 1 120 ? 18.575 -10.109 -22.261 1.00 95.25 120 VAL A C 1
ATOM 1009 O O . VAL A 1 120 ? 19.448 -10.201 -23.125 1.00 95.25 120 VAL A O 1
ATOM 1012 N N . GLN A 1 121 ? 17.284 -9.964 -22.579 1.00 94.94 121 GLN A N 1
ATOM 1013 C CA . GLN A 1 121 ? 16.800 -9.905 -23.967 1.00 94.94 121 GLN A CA 1
ATOM 1014 C C . GLN A 1 121 ? 17.392 -8.723 -24.746 1.00 94.94 121 GLN A C 1
ATOM 1016 O O . GLN A 1 121 ? 17.792 -8.856 -25.901 1.00 94.94 121 GLN A O 1
ATOM 1021 N N . LEU A 1 122 ? 17.448 -7.540 -24.133 1.00 95.06 122 LEU A N 1
ATOM 1022 C CA . LEU A 1 122 ? 18.028 -6.363 -24.780 1.00 95.06 122 LEU A CA 1
ATOM 1023 C C . LEU A 1 122 ? 19.529 -6.539 -25.013 1.00 95.06 122 LEU A C 1
ATOM 1025 O O . LEU A 1 122 ? 20.043 -6.137 -26.057 1.00 95.06 122 LEU A O 1
ATOM 1029 N N . GLN A 1 123 ? 20.228 -7.171 -24.073 1.00 95.06 123 GLN A N 1
ATOM 1030 C CA . GLN A 1 123 ? 21.645 -7.467 -24.212 1.00 95.06 123 GLN A CA 1
ATOM 1031 C C . GLN A 1 123 ? 21.913 -8.465 -25.347 1.00 95.06 123 GLN A C 1
ATOM 1033 O O . GLN A 1 123 ? 22.845 -8.246 -26.124 1.00 95.06 123 GLN A O 1
ATOM 1038 N N . SER A 1 124 ? 21.105 -9.523 -25.490 1.00 95.31 124 SER A N 1
ATOM 1039 C CA . SER A 1 124 ? 21.266 -10.488 -26.586 1.00 95.31 124 SER A CA 1
ATOM 1040 C C . SER A 1 124 ? 21.048 -9.829 -27.950 1.00 95.31 124 SER A C 1
ATOM 1042 O O . SER A 1 124 ? 21.892 -9.969 -28.837 1.00 95.31 124 SER A O 1
ATOM 1044 N N . LEU A 1 125 ? 19.990 -9.022 -28.084 1.00 96.88 125 LEU A N 1
ATOM 1045 C CA . LEU A 1 125 ? 19.699 -8.260 -29.302 1.00 96.88 125 LEU A CA 1
ATOM 1046 C C . LEU A 1 125 ? 20.807 -7.252 -29.638 1.00 96.88 125 LEU A C 1
ATOM 1048 O O . LEU A 1 125 ? 21.183 -7.104 -30.800 1.00 96.88 125 LEU A O 1
ATOM 1052 N N . GLU A 1 126 ? 21.374 -6.568 -28.641 1.00 96.25 126 GLU A N 1
ATOM 1053 C CA . GLU A 1 126 ? 22.492 -5.645 -28.869 1.00 96.25 126 GLU A CA 1
ATOM 1054 C C . GLU A 1 126 ? 23.750 -6.386 -29.342 1.00 96.25 126 GLU A C 1
ATOM 1056 O O . GLU A 1 126 ? 24.443 -5.916 -30.249 1.00 96.25 126 GLU A O 1
ATOM 1061 N N . ILE A 1 127 ? 24.042 -7.560 -28.774 1.00 95.94 127 ILE A N 1
ATOM 1062 C CA . ILE A 1 127 ? 25.152 -8.407 -29.226 1.00 95.94 127 ILE A CA 1
ATOM 1063 C C . ILE A 1 127 ? 24.932 -8.846 -30.679 1.00 95.94 127 ILE A C 1
ATOM 1065 O O . ILE A 1 127 ? 25.863 -8.772 -31.485 1.00 95.94 127 ILE A O 1
ATOM 1069 N N . GLU A 1 128 ? 23.722 -9.269 -31.042 1.00 96.25 128 GLU A N 1
ATOM 1070 C CA . GLU A 1 128 ? 23.367 -9.634 -32.419 1.00 96.25 128 GLU A CA 1
ATOM 1071 C C . GLU A 1 128 ? 23.514 -8.453 -33.381 1.00 96.25 128 GLU A C 1
ATOM 1073 O O . GLU A 1 128 ? 24.157 -8.588 -34.425 1.00 96.25 128 GLU A O 1
ATOM 1078 N N . ARG A 1 129 ? 23.023 -7.268 -33.001 1.00 94.94 129 ARG A N 1
ATOM 1079 C CA . ARG A 1 129 ? 23.173 -6.037 -33.788 1.00 94.94 129 ARG A CA 1
ATOM 1080 C C . ARG A 1 129 ? 24.642 -5.699 -34.026 1.00 94.94 129 ARG A C 1
ATOM 1082 O O . ARG A 1 129 ? 25.025 -5.379 -35.151 1.00 94.94 129 ARG A O 1
ATOM 1089 N N . ARG A 1 130 ? 25.483 -5.801 -32.991 1.00 96.88 130 ARG A N 1
ATOM 1090 C CA . ARG A 1 130 ? 26.934 -5.572 -33.108 1.00 96.88 130 ARG A CA 1
ATOM 1091 C C . ARG A 1 130 ? 27.598 -6.583 -34.036 1.00 96.88 130 ARG A C 1
ATOM 1093 O O . ARG A 1 130 ? 28.413 -6.187 -34.866 1.00 96.88 130 ARG A O 1
ATOM 1100 N N . LYS A 1 131 ? 27.233 -7.865 -33.937 1.00 97.88 131 LYS A N 1
ATOM 1101 C CA . LYS A 1 131 ? 27.726 -8.911 -34.848 1.00 97.88 131 LYS A CA 1
ATOM 1102 C C . LYS A 1 131 ? 27.333 -8.607 -36.294 1.00 97.88 131 LYS A C 1
ATOM 1104 O O . LYS A 1 131 ? 28.198 -8.620 -37.167 1.00 97.88 131 LYS A O 1
ATOM 1109 N N . ALA A 1 132 ? 26.068 -8.273 -36.540 1.00 97.00 132 ALA A N 1
ATOM 1110 C CA . ALA A 1 132 ? 25.573 -7.921 -37.869 1.00 97.00 132 ALA A CA 1
ATOM 1111 C C . ALA A 1 132 ? 26.291 -6.687 -38.441 1.00 97.00 132 ALA A C 1
ATOM 1113 O O . ALA A 1 132 ? 26.736 -6.710 -39.587 1.00 97.00 132 ALA A O 1
ATOM 1114 N N . ALA A 1 133 ? 26.490 -5.643 -37.631 1.00 95.94 133 ALA A N 1
ATOM 1115 C CA . ALA A 1 133 ? 27.232 -4.450 -38.035 1.00 95.94 133 ALA A CA 1
ATOM 1116 C C . ALA A 1 133 ? 28.699 -4.763 -38.381 1.00 95.94 133 ALA A C 1
ATOM 1118 O O . ALA A 1 133 ? 29.229 -4.247 -39.369 1.00 95.94 133 ALA A O 1
ATOM 1119 N N . ALA A 1 134 ? 29.353 -5.638 -37.609 1.00 96.88 134 ALA A N 1
ATOM 1120 C CA . ALA A 1 134 ? 30.722 -6.070 -37.880 1.00 96.88 134 ALA A CA 1
ATOM 1121 C C . ALA A 1 134 ? 30.827 -6.869 -39.190 1.00 96.88 134 ALA A C 1
ATOM 1123 O O . ALA A 1 134 ? 31.745 -6.631 -39.978 1.00 96.88 134 ALA A O 1
ATOM 1124 N N . ILE A 1 135 ? 29.873 -7.769 -39.455 1.00 97.44 135 ILE A N 1
ATOM 1125 C CA . ILE A 1 135 ? 29.790 -8.523 -40.716 1.00 97.44 135 ILE A CA 1
ATOM 1126 C C . ILE A 1 135 ? 29.574 -7.565 -41.893 1.00 97.44 135 ILE A C 1
ATOM 1128 O O . ILE A 1 135 ? 30.364 -7.578 -42.834 1.00 97.44 135 ILE A O 1
ATOM 1132 N N . ALA A 1 136 ? 28.596 -6.659 -41.804 1.00 97.00 136 ALA A N 1
ATOM 1133 C CA . ALA A 1 136 ? 28.327 -5.678 -42.854 1.00 97.00 136 ALA A CA 1
ATOM 1134 C C . ALA A 1 136 ? 29.543 -4.777 -43.138 1.00 97.00 136 ALA A C 1
ATOM 1136 O O . ALA A 1 136 ? 29.875 -4.522 -44.295 1.00 97.00 136 ALA A O 1
ATOM 1137 N N . THR A 1 137 ? 30.260 -4.344 -42.095 1.00 95.88 137 THR A N 1
ATOM 1138 C CA . THR A 1 137 ? 31.493 -3.551 -42.237 1.00 95.88 137 THR A CA 1
ATOM 1139 C C . THR A 1 137 ? 32.598 -4.352 -42.924 1.00 95.88 137 THR A C 1
ATOM 1141 O O . THR A 1 137 ? 33.286 -3.841 -43.809 1.00 95.88 137 THR A O 1
ATOM 1144 N N . LYS A 1 138 ? 32.768 -5.627 -42.556 1.00 97.44 138 LYS A N 1
ATOM 1145 C CA . LYS A 1 138 ? 33.734 -6.531 -43.192 1.00 97.44 138 LYS A CA 1
ATOM 1146 C C . LYS A 1 138 ? 33.429 -6.715 -44.680 1.00 97.44 138 LYS A C 1
ATOM 1148 O O . LYS A 1 138 ? 34.347 -6.634 -45.500 1.00 97.44 138 LYS A O 1
ATOM 1153 N N . ASP A 1 139 ? 32.166 -6.932 -45.026 1.00 96.75 139 ASP A N 1
ATOM 1154 C CA . ASP A 1 139 ? 31.731 -7.146 -46.407 1.00 96.75 139 ASP A CA 1
ATOM 1155 C C . ASP A 1 139 ? 31.845 -5.867 -47.241 1.00 96.75 139 ASP A C 1
ATOM 1157 O O . ASP A 1 139 ? 32.345 -5.906 -48.369 1.00 96.75 139 ASP A O 1
ATOM 1161 N N . PHE A 1 140 ? 31.497 -4.714 -46.662 1.00 95.25 140 PHE A N 1
ATOM 1162 C CA . PHE A 1 140 ? 31.723 -3.408 -47.277 1.00 95.25 140 PHE A CA 1
ATOM 1163 C C . PHE A 1 140 ? 33.210 -3.170 -47.555 1.00 95.25 140 PHE A C 1
ATOM 1165 O O . PHE A 1 140 ? 33.578 -2.841 -48.681 1.00 95.25 140 PHE A O 1
ATOM 1172 N N . ASN A 1 141 ? 34.084 -3.409 -46.572 1.00 95.50 141 ASN A N 1
ATOM 1173 C CA . ASN A 1 141 ? 35.530 -3.258 -46.737 1.00 95.50 141 ASN A CA 1
ATOM 1174 C C . ASN A 1 141 ? 36.078 -4.185 -47.833 1.00 95.50 141 ASN A C 1
ATOM 1176 O O . ASN A 1 141 ? 36.919 -3.772 -48.635 1.00 95.50 141 ASN A O 1
ATOM 1180 N N . ARG A 1 142 ? 35.576 -5.424 -47.912 1.00 95.75 142 ARG A N 1
ATOM 1181 C CA . ARG A 1 142 ? 35.927 -6.379 -48.972 1.00 95.75 142 ARG A CA 1
ATOM 1182 C C . ARG A 1 142 ? 35.495 -5.868 -50.350 1.00 95.75 142 ARG A C 1
ATOM 1184 O O . ARG A 1 142 ? 36.317 -5.834 -51.262 1.00 95.75 142 ARG A O 1
ATOM 1191 N N . SER A 1 143 ? 34.242 -5.437 -50.492 1.00 94.88 143 SER A N 1
ATOM 1192 C CA . SER A 1 143 ? 33.721 -4.859 -51.740 1.00 94.88 143 SER A CA 1
ATOM 1193 C C . SER A 1 143 ? 34.502 -3.609 -52.152 1.00 94.88 143 SER A C 1
ATOM 1195 O O . SER A 1 143 ? 34.898 -3.458 -53.310 1.00 94.88 143 SER A O 1
ATOM 1197 N N . MET A 1 144 ? 34.818 -2.743 -51.188 1.00 93.50 144 MET A N 1
ATOM 1198 C CA . MET A 1 144 ? 35.575 -1.526 -51.436 1.00 93.50 144 MET A CA 1
ATOM 1199 C C . MET A 1 144 ? 37.002 -1.826 -51.901 1.00 93.50 144 MET A C 1
ATOM 1201 O O . MET A 1 144 ? 37.488 -1.176 -52.827 1.00 93.50 144 MET A O 1
ATOM 1205 N N . LYS A 1 145 ? 37.657 -2.842 -51.328 1.00 93.94 145 LYS A N 1
ATOM 1206 C CA . LYS A 1 145 ? 38.973 -3.305 -51.786 1.00 93.94 145 LYS A CA 1
ATOM 1207 C C . LYS A 1 145 ? 38.935 -3.727 -53.259 1.00 93.94 145 LYS A C 1
ATOM 1209 O O . LYS A 1 145 ? 39.754 -3.239 -54.036 1.00 93.94 145 LYS A O 1
ATOM 1214 N N . TYR A 1 146 ? 37.956 -4.543 -53.655 1.00 92.88 146 TYR A N 1
ATOM 1215 C CA . TYR A 1 146 ? 37.795 -4.955 -55.054 1.00 92.88 146 TYR A CA 1
ATOM 1216 C C . TYR A 1 146 ? 37.541 -3.767 -55.988 1.00 92.88 146 TYR A C 1
ATOM 1218 O O . TYR A 1 146 ? 38.191 -3.651 -57.024 1.00 92.88 146 TYR A O 1
ATOM 1226 N N . GLN A 1 147 ? 36.669 -2.830 -55.605 1.00 89.44 147 GLN A N 1
ATOM 1227 C CA . GLN A 1 147 ? 36.428 -1.619 -56.396 1.00 89.44 147 GLN A CA 1
ATOM 1228 C C . GLN A 1 147 ? 37.678 -0.736 -56.529 1.00 89.44 147 GLN A C 1
ATOM 1230 O O . GLN A 1 147 ? 37.912 -0.142 -57.583 1.00 89.44 147 GLN A O 1
ATOM 1235 N N . ILE A 1 148 ? 38.486 -0.611 -55.470 1.00 89.62 148 ILE A N 1
ATOM 1236 C CA . ILE A 1 148 ? 39.757 0.122 -55.522 1.00 89.62 148 ILE A CA 1
ATOM 1237 C C . ILE A 1 148 ? 40.714 -0.569 -56.497 1.00 89.62 148 ILE A C 1
ATOM 1239 O O . ILE A 1 148 ? 41.304 0.107 -57.340 1.00 89.62 148 ILE A O 1
ATOM 1243 N N . GLU A 1 149 ? 40.856 -1.892 -56.423 1.00 86.88 149 GLU A N 1
ATOM 1244 C CA . GLU A 1 149 ? 41.689 -2.673 -57.346 1.00 86.88 149 GLU A CA 1
ATOM 1245 C C . GLU A 1 149 ? 41.223 -2.522 -58.800 1.00 86.88 149 GLU A C 1
ATOM 1247 O O . GLU A 1 149 ? 42.030 -2.213 -59.679 1.00 86.88 149 GLU A O 1
ATOM 1252 N N . GLU A 1 150 ? 39.919 -2.613 -59.053 1.00 86.56 150 GLU A N 1
ATOM 1253 C CA . GLU A 1 150 ? 39.336 -2.421 -60.380 1.00 86.56 150 GLU A CA 1
ATOM 1254 C C . GLU A 1 150 ? 39.595 -1.003 -60.913 1.00 86.56 150 GLU A C 1
ATOM 1256 O O . GLU A 1 150 ? 40.030 -0.826 -62.055 1.00 86.56 150 GLU A O 1
ATOM 1261 N N . LYS A 1 151 ? 39.416 0.027 -60.073 1.00 86.19 151 LYS A N 1
ATOM 1262 C CA . LYS A 1 151 ? 39.770 1.414 -60.411 1.00 86.19 151 LYS A CA 1
ATOM 1263 C C . LYS A 1 151 ? 41.261 1.560 -60.702 1.00 86.19 151 LYS A C 1
ATOM 1265 O O . LYS A 1 151 ? 41.610 2.322 -61.600 1.00 86.19 151 LYS A O 1
ATOM 1270 N N . ARG A 1 152 ? 42.152 0.850 -59.997 1.00 81.94 152 ARG A N 1
ATOM 1271 C CA . ARG A 1 152 ? 43.599 0.855 -60.289 1.00 81.94 152 ARG A CA 1
ATOM 1272 C C . ARG A 1 152 ? 43.894 0.228 -61.650 1.00 81.94 152 ARG A C 1
ATOM 1274 O O . ARG A 1 152 ? 44.681 0.799 -62.402 1.00 81.94 152 ARG A O 1
ATOM 1281 N N . VAL A 1 153 ? 43.246 -0.885 -61.999 1.00 84.19 153 VAL A N 1
ATOM 1282 C CA . VAL A 1 153 ? 43.382 -1.525 -63.321 1.00 84.19 153 VAL A CA 1
ATOM 1283 C C . VAL A 1 153 ? 42.843 -0.617 -64.430 1.00 84.19 153 VAL A C 1
ATOM 1285 O O . VAL A 1 153 ? 43.535 -0.386 -65.421 1.00 84.19 153 VAL A O 1
ATOM 1288 N N . LYS A 1 154 ? 41.649 -0.040 -64.249 1.00 79.88 154 LYS A N 1
ATOM 1289 C CA . LYS A 1 154 ? 41.048 0.922 -65.187 1.00 79.88 154 LYS A CA 1
ATOM 1290 C C . LYS A 1 154 ? 41.903 2.175 -65.347 1.00 79.88 154 LYS A C 1
ATOM 1292 O O . LYS A 1 154 ? 42.134 2.585 -66.475 1.00 79.88 154 LYS A O 1
ATOM 1297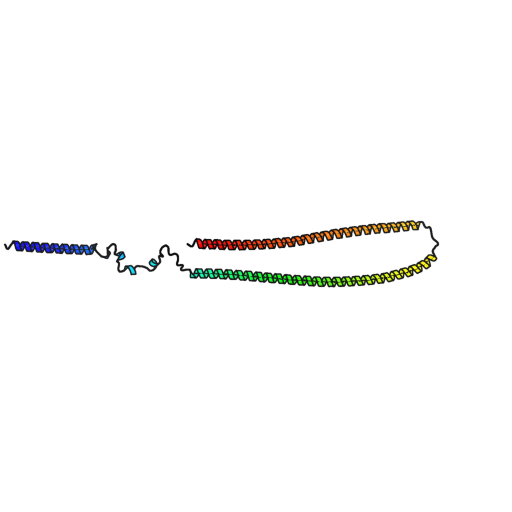 N N . LYS A 1 155 ? 42.431 2.747 -64.256 1.00 76.56 155 LYS A N 1
ATOM 1298 C CA . LYS A 1 155 ? 43.380 3.870 -64.316 1.00 76.56 155 LYS A CA 1
ATOM 1299 C C . LYS A 1 155 ? 44.624 3.492 -65.104 1.00 76.56 155 LYS A C 1
ATOM 1301 O O . LYS A 1 155 ? 44.983 4.249 -65.985 1.00 76.56 155 LYS A O 1
ATOM 1306 N N . LYS A 1 156 ? 45.252 2.335 -64.851 1.00 74.88 156 LYS A N 1
ATOM 1307 C CA . LYS A 1 156 ? 46.399 1.876 -65.657 1.00 74.88 156 LYS A CA 1
ATOM 1308 C C . LYS A 1 156 ? 46.042 1.823 -67.147 1.00 74.88 156 LYS A C 1
ATOM 1310 O O . LYS A 1 156 ? 46.746 2.428 -67.943 1.00 74.88 156 LYS A O 1
ATOM 1315 N N . LYS A 1 157 ? 44.916 1.198 -67.518 1.00 69.38 157 LYS A N 1
ATOM 1316 C CA . LYS A 1 157 ? 44.433 1.179 -68.913 1.00 69.38 157 LYS A CA 1
ATOM 1317 C C . LYS A 1 157 ? 44.185 2.586 -69.475 1.00 69.38 157 LYS A C 1
ATOM 1319 O O . LYS A 1 157 ? 44.561 2.854 -70.607 1.00 69.38 157 LYS A O 1
ATOM 1324 N N . LEU A 1 158 ? 43.588 3.480 -68.686 1.00 68.75 158 LEU A N 1
ATOM 1325 C CA . LEU A 1 158 ? 43.333 4.863 -69.082 1.00 68.75 158 LEU A CA 1
ATOM 1326 C C . LEU A 1 158 ? 44.630 5.655 -69.248 1.00 68.75 158 LEU A C 1
ATOM 1328 O O . LEU A 1 158 ? 44.722 6.365 -70.226 1.00 68.75 158 LEU A O 1
ATOM 1332 N N . TYR A 1 159 ? 45.628 5.509 -68.369 1.00 61.81 159 TYR A N 1
ATOM 1333 C CA . TYR A 1 159 ? 46.950 6.134 -68.519 1.00 61.81 159 TYR A CA 1
ATOM 1334 C C . TYR A 1 159 ? 47.640 5.682 -69.814 1.00 61.81 159 TYR A C 1
ATOM 1336 O O . TYR A 1 159 ? 48.201 6.506 -70.531 1.00 61.81 159 TYR A O 1
ATOM 1344 N N . LEU A 1 160 ? 47.544 4.389 -70.151 1.00 59.56 160 LEU A N 1
ATOM 1345 C CA . LEU A 1 160 ? 47.998 3.871 -71.445 1.00 59.56 160 LEU A CA 1
ATOM 1346 C C . LEU A 1 160 ? 47.226 4.490 -72.628 1.00 59.56 160 LEU A C 1
ATOM 1348 O O . LEU A 1 160 ? 47.825 4.769 -73.659 1.00 59.56 160 LEU A O 1
ATOM 1352 N N . HIS A 1 161 ? 45.921 4.729 -72.481 1.00 56.12 161 HIS A N 1
ATOM 1353 C CA . HIS A 1 161 ? 45.075 5.325 -73.521 1.00 56.12 161 HIS A CA 1
ATOM 1354 C C . HIS A 1 161 ? 45.217 6.858 -73.634 1.00 56.12 161 HIS A C 1
ATOM 1356 O O . HIS A 1 161 ? 45.190 7.399 -74.732 1.00 56.12 161 HIS A O 1
ATOM 1362 N N . SER A 1 162 ? 45.412 7.578 -72.527 1.00 49.59 162 SER A N 1
ATOM 1363 C CA . SER A 1 162 ? 45.550 9.038 -72.486 1.00 49.59 162 SER A CA 1
ATOM 1364 C C . SER A 1 162 ? 46.901 9.513 -73.006 1.00 49.59 162 SER A C 1
ATOM 1366 O O . SER A 1 162 ? 46.950 10.569 -73.622 1.00 49.59 162 SER A O 1
ATOM 1368 N N . ASN A 1 163 ? 47.961 8.704 -72.878 1.00 50.84 163 ASN A N 1
ATOM 1369 C CA . ASN A 1 163 ? 49.219 8.938 -73.601 1.00 50.84 163 ASN A CA 1
ATOM 1370 C C . ASN A 1 163 ? 49.033 8.936 -75.136 1.00 50.84 163 ASN A C 1
ATOM 1372 O O . ASN A 1 163 ? 49.918 9.376 -75.858 1.00 50.84 163 ASN A O 1
ATOM 1376 N N . SER A 1 164 ? 47.888 8.459 -75.641 1.00 50.59 164 SER A N 1
ATOM 1377 C CA . SER A 1 164 ? 47.511 8.501 -77.058 1.00 50.59 164 SER A CA 1
ATOM 1378 C C . SER A 1 164 ? 46.560 9.660 -77.407 1.00 50.59 164 SER A C 1
ATOM 1380 O O . SER A 1 164 ? 46.157 9.772 -78.563 1.00 50.59 164 SER A O 1
ATOM 1382 N N . MET A 1 165 ? 46.163 10.509 -76.447 1.00 44.25 165 MET A N 1
ATOM 1383 C CA . MET A 1 165 ? 45.074 11.487 -76.607 1.00 44.25 165 MET A CA 1
ATOM 1384 C C . MET A 1 165 ? 45.433 12.884 -76.057 1.00 44.25 165 MET A C 1
ATOM 1386 O O . MET A 1 165 ? 44.598 13.570 -75.473 1.00 44.25 165 MET A O 1
ATOM 1390 N N . ASP A 1 166 ? 46.673 13.329 -76.274 1.00 45.44 166 ASP A N 1
ATOM 1391 C CA . ASP A 1 166 ? 47.186 14.646 -75.849 1.00 45.44 166 ASP A CA 1
ATOM 1392 C C . ASP A 1 166 ? 46.896 15.802 -76.841 1.00 45.44 166 ASP A C 1
ATOM 1394 O O . ASP A 1 166 ? 47.414 16.910 -76.693 1.00 45.44 166 ASP A O 1
ATOM 1398 N N . HIS A 1 167 ? 46.028 15.602 -77.840 1.00 49.19 167 HIS A N 1
ATOM 1399 C CA . HIS A 1 167 ? 45.857 16.553 -78.953 1.00 49.19 167 HIS A CA 1
ATOM 1400 C C . HIS A 1 167 ? 44.747 17.610 -78.815 1.00 49.19 167 HIS A C 1
ATOM 1402 O O . HIS A 1 167 ? 44.524 18.359 -79.760 1.00 49.19 167 HIS A O 1
ATOM 1408 N N . PHE A 1 168 ? 44.069 17.751 -77.670 1.00 54.19 168 PHE A N 1
ATOM 1409 C CA . PHE A 1 168 ? 43.011 18.770 -77.533 1.00 54.19 168 PHE A CA 1
ATOM 1410 C C . PHE A 1 168 ? 43.096 19.564 -76.219 1.00 54.19 168 PHE A C 1
ATOM 1412 O O . PHE A 1 168 ? 42.371 19.329 -75.249 1.00 54.19 168 PHE A O 1
ATOM 1419 N N . LYS A 1 169 ? 43.982 20.568 -76.197 1.00 45.31 169 LYS A N 1
ATOM 1420 C CA . LYS A 1 169 ? 43.977 21.660 -75.207 1.00 45.31 169 LYS A CA 1
ATOM 1421 C C . LYS A 1 169 ? 43.338 22.904 -75.836 1.00 45.31 169 LYS A C 1
ATOM 1423 O O . LYS A 1 169 ? 43.797 23.348 -76.878 1.00 45.31 169 LYS A O 1
ATOM 1428 N N . GLY A 1 170 ? 42.312 23.470 -75.185 1.00 55.16 170 GLY A N 1
ATOM 1429 C CA . GLY A 1 170 ? 41.809 24.823 -75.498 1.00 55.16 170 GLY A CA 1
ATOM 1430 C C . GLY A 1 170 ? 40.296 25.010 -75.684 1.00 55.16 170 GLY A C 1
ATOM 1431 O O . GLY A 1 170 ? 39.878 26.112 -76.013 1.00 55.16 170 GLY A O 1
ATOM 1432 N N . SER A 1 171 ? 39.452 23.991 -75.483 1.00 56.44 171 SER A N 1
ATOM 1433 C CA . SER A 1 171 ? 38.010 24.131 -75.761 1.00 56.44 171 SER A CA 1
ATOM 1434 C C . SER A 1 171 ? 37.249 24.937 -74.678 1.00 56.44 171 SER A C 1
ATOM 1436 O O . SER A 1 171 ? 37.263 24.527 -73.510 1.00 56.44 171 SER A O 1
ATOM 1438 N N . PRO A 1 172 ? 36.534 26.028 -75.033 1.00 62.53 172 PRO A N 1
ATOM 1439 C CA . PRO A 1 172 ? 35.798 26.893 -74.094 1.00 62.53 172 PRO A CA 1
ATOM 1440 C C . PRO A 1 172 ? 34.657 26.181 -73.347 1.00 62.53 172 PRO A C 1
ATOM 1442 O O . PRO A 1 172 ? 34.301 26.569 -72.234 1.00 62.53 172 PRO A O 1
ATOM 1445 N N . TYR A 1 173 ? 34.153 25.064 -73.878 1.00 61.38 173 TYR A N 1
ATOM 1446 C CA . TYR A 1 173 ? 33.163 24.223 -73.198 1.00 61.38 173 TYR A CA 1
ATOM 1447 C C . TYR A 1 173 ? 33.701 23.610 -71.893 1.00 61.38 173 TYR A C 1
ATOM 1449 O O . TYR A 1 173 ? 32.938 23.359 -70.962 1.00 61.38 173 TYR A O 1
ATOM 1457 N N . LYS A 1 174 ? 35.022 23.430 -71.762 1.00 66.94 174 LYS A N 1
ATOM 1458 C CA . LYS A 1 174 ? 35.646 22.852 -70.560 1.00 66.94 174 LYS A CA 1
ATOM 1459 C C . LYS A 1 174 ? 35.486 23.745 -69.324 1.00 66.94 174 LYS A C 1
ATOM 1461 O O . LYS A 1 174 ? 35.286 23.226 -68.229 1.00 66.94 174 LYS A O 1
ATOM 1466 N N . ALA A 1 175 ? 35.539 25.067 -69.494 1.00 68.56 175 ALA A N 1
ATOM 1467 C CA . ALA A 1 175 ? 35.363 26.023 -68.401 1.00 68.56 175 ALA A CA 1
ATOM 1468 C C . ALA A 1 175 ? 33.910 26.049 -67.896 1.00 68.56 175 ALA A C 1
ATOM 1470 O O . ALA A 1 175 ? 33.678 26.045 -66.688 1.00 68.56 175 ALA A O 1
ATOM 1471 N N . PHE A 1 176 ? 32.938 25.985 -68.811 1.00 72.31 176 PHE A N 1
ATOM 1472 C CA . PHE A 1 176 ? 31.514 25.921 -68.471 1.00 72.31 176 PHE A CA 1
ATOM 1473 C C . PHE A 1 176 ? 31.159 24.637 -67.707 1.00 72.31 176 PHE A C 1
ATOM 1475 O O . PHE A 1 176 ? 30.500 24.692 -66.668 1.00 72.31 176 PHE A O 1
ATOM 1482 N N . TYR A 1 177 ? 31.665 23.484 -68.160 1.00 73.94 177 TYR A N 1
ATOM 1483 C CA . TYR A 1 177 ? 31.507 22.218 -67.438 1.00 73.94 177 TYR A CA 1
ATOM 1484 C C . TYR A 1 177 ? 32.132 22.268 -66.036 1.00 73.94 177 TYR A C 1
ATOM 1486 O O . TYR A 1 177 ? 31.525 21.791 -65.079 1.00 73.94 177 TYR A O 1
ATOM 1494 N N . LEU A 1 178 ? 33.309 22.888 -65.886 1.00 77.56 178 LEU A N 1
ATOM 1495 C CA . LEU A 1 178 ? 33.965 23.027 -64.585 1.00 77.56 178 LEU A CA 1
ATOM 1496 C C . LEU A 1 178 ? 33.151 23.912 -63.625 1.00 77.56 178 LEU A C 1
ATOM 1498 O O . LEU A 1 178 ? 32.971 23.547 -62.464 1.00 77.56 178 LEU A O 1
ATOM 1502 N N . LEU A 1 179 ? 32.604 25.029 -64.116 1.00 80.25 179 LEU A N 1
ATOM 1503 C CA . LEU A 1 179 ? 31.741 25.921 -63.338 1.00 80.25 179 LEU A CA 1
ATOM 1504 C C . LEU A 1 179 ? 30.453 25.216 -62.885 1.00 80.25 179 LEU A C 1
ATOM 1506 O O . LEU A 1 179 ? 30.084 25.306 -61.714 1.00 80.25 179 LEU A O 1
ATOM 1510 N N . MET A 1 180 ? 29.812 24.454 -63.777 1.00 79.38 180 MET A N 1
ATOM 1511 C CA . MET A 1 180 ? 28.640 23.635 -63.444 1.00 79.38 180 MET A CA 1
ATOM 1512 C C . MET A 1 180 ? 28.954 22.577 -62.378 1.00 79.38 180 MET A C 1
ATOM 1514 O O . MET A 1 180 ? 28.171 22.389 -61.445 1.00 79.38 180 MET A O 1
ATOM 1518 N N . CYS A 1 181 ? 30.114 21.916 -62.455 1.00 76.00 181 CYS A N 1
ATOM 1519 C CA . CYS A 1 181 ? 30.549 20.973 -61.424 1.00 76.00 181 CYS A CA 1
ATOM 1520 C C . CYS A 1 181 ? 30.743 21.657 -60.063 1.00 76.00 181 CYS A C 1
ATOM 1522 O O . CYS A 1 181 ? 30.276 21.136 -59.050 1.00 76.00 181 CYS A O 1
ATOM 1524 N N . VAL A 1 182 ? 31.387 22.827 -60.029 1.00 80.38 182 VAL A N 1
ATOM 1525 C CA . VAL A 1 182 ? 31.610 23.579 -58.784 1.00 80.38 182 VAL A CA 1
ATOM 1526 C C . VAL A 1 182 ? 30.286 24.041 -58.172 1.00 80.38 182 VAL A C 1
ATOM 1528 O O . VAL A 1 182 ? 30.081 23.852 -56.973 1.00 80.38 182 VAL A O 1
ATOM 1531 N N . LEU A 1 183 ? 29.361 24.571 -58.979 1.00 83.31 183 LEU A N 1
ATOM 1532 C CA . LEU A 1 183 ? 28.025 24.972 -58.526 1.00 83.31 183 LEU A CA 1
ATOM 1533 C C . LEU A 1 183 ? 27.227 23.783 -57.977 1.00 83.31 183 LEU A C 1
ATOM 1535 O O . LEU A 1 183 ? 26.647 23.885 -56.898 1.00 83.31 183 LEU A O 1
ATOM 1539 N N . SER A 1 184 ? 27.253 22.634 -58.659 1.00 74.31 184 SER A N 1
ATOM 1540 C CA . SER A 1 184 ? 26.576 21.409 -58.209 1.00 74.31 184 SER A CA 1
ATOM 1541 C C . SER A 1 184 ? 27.108 20.917 -56.855 1.00 74.31 184 SER A C 1
ATOM 1543 O O . SER A 1 184 ? 26.330 20.538 -55.978 1.00 74.31 184 SER A O 1
ATOM 1545 N N . VAL A 1 185 ? 28.426 20.981 -56.636 1.00 84.00 185 VAL A N 1
ATOM 1546 C CA . VAL A 1 185 ? 29.041 20.662 -55.336 1.00 84.00 185 VAL A CA 1
ATOM 1547 C C . VAL A 1 185 ? 28.634 21.677 -54.264 1.00 84.00 185 VAL A C 1
ATOM 1549 O O . VAL A 1 185 ? 28.328 21.282 -53.140 1.00 84.00 185 VAL A O 1
ATOM 1552 N N . HIS A 1 186 ? 28.578 22.967 -54.601 1.00 77.62 186 HIS A N 1
ATOM 1553 C CA . HIS A 1 186 ? 28.184 24.024 -53.665 1.00 77.62 186 HIS A CA 1
ATOM 1554 C C . HIS A 1 186 ? 26.728 23.887 -53.199 1.00 77.62 186 HIS A C 1
ATOM 1556 O O . HIS A 1 186 ? 26.443 24.047 -52.013 1.00 77.62 186 HIS A O 1
ATOM 1562 N N . VAL A 1 187 ? 25.812 23.550 -54.114 1.00 88.06 187 VAL A N 1
ATOM 1563 C CA . VAL A 1 187 ? 24.398 23.298 -53.793 1.00 88.06 187 VAL A CA 1
ATOM 1564 C C . VAL A 1 187 ? 24.264 22.082 -52.876 1.00 88.06 187 VAL A C 1
ATOM 1566 O O . VAL A 1 187 ? 23.663 22.190 -51.810 1.00 88.06 187 VAL A O 1
ATOM 1569 N N . LYS A 1 188 ? 24.913 20.960 -53.217 1.00 86.31 188 LYS A N 1
ATOM 1570 C CA . LYS A 1 188 ? 24.901 19.746 -52.379 1.00 86.31 188 LYS A CA 1
ATOM 1571 C C . LYS A 1 188 ? 25.493 19.975 -50.991 1.00 86.31 188 LYS A C 1
ATOM 1573 O O . LYS A 1 188 ? 25.022 19.394 -50.017 1.00 86.31 188 LYS A O 1
ATOM 1578 N N . ARG A 1 189 ? 26.518 20.825 -50.888 1.00 86.06 189 ARG A N 1
ATOM 1579 C CA . ARG A 1 189 ? 27.107 21.210 -49.604 1.00 86.06 189 ARG A CA 1
ATOM 1580 C C . ARG A 1 189 ? 26.105 21.978 -48.738 1.00 86.06 189 ARG A C 1
ATOM 1582 O O . ARG A 1 189 ? 25.931 21.609 -47.583 1.00 86.06 189 ARG A O 1
ATOM 1589 N N . LYS A 1 190 ? 25.405 22.972 -49.299 1.00 88.25 190 LYS A N 1
ATOM 1590 C CA . LYS A 1 190 ? 24.367 23.723 -48.569 1.00 88.25 190 LYS A CA 1
ATOM 1591 C C . LYS A 1 190 ? 23.206 22.838 -48.115 1.00 88.25 190 LYS A C 1
ATOM 1593 O O . LYS A 1 190 ? 22.686 23.028 -47.021 1.00 88.25 190 LYS A O 1
ATOM 1598 N N . GLU A 1 191 ? 22.790 21.876 -48.936 1.00 90.38 191 GLU A N 1
ATOM 1599 C CA . GLU A 1 191 ? 21.753 20.908 -48.549 1.00 90.38 191 GLU A CA 1
ATOM 1600 C C . GLU A 1 191 ? 22.204 20.008 -47.391 1.00 90.38 191 GLU A C 1
ATOM 1602 O O . GLU A 1 191 ? 21.414 19.718 -46.494 1.00 90.38 191 GLU A O 1
ATOM 1607 N N . LEU A 1 192 ? 23.470 19.581 -47.386 1.00 87.75 192 LEU A N 1
ATOM 1608 C CA . LEU A 1 192 ? 24.032 18.783 -46.298 1.00 87.75 192 LEU A CA 1
ATOM 1609 C C . LEU A 1 192 ? 24.147 19.588 -44.998 1.00 87.75 192 LEU A C 1
ATOM 1611 O O . LEU A 1 192 ? 23.809 19.067 -43.939 1.00 87.75 192 LEU A O 1
ATOM 1615 N N . GLU A 1 193 ? 24.590 20.845 -45.082 1.00 88.25 193 GLU A N 1
ATOM 1616 C CA . GLU A 1 193 ? 24.675 21.758 -43.934 1.00 88.25 193 GLU A CA 1
ATOM 1617 C C . GLU A 1 193 ? 23.288 21.963 -43.296 1.00 88.25 193 GLU A C 1
ATOM 1619 O O . GLU A 1 193 ? 23.144 21.769 -42.091 1.00 88.25 193 GLU A O 1
ATOM 1624 N N . LYS A 1 194 ? 22.241 22.199 -44.103 1.00 89.88 194 LYS A N 1
ATOM 1625 C CA . LYS A 1 194 ? 20.853 22.288 -43.608 1.00 89.88 194 LYS A CA 1
ATOM 1626 C C . LYS A 1 194 ? 20.379 21.015 -42.906 1.00 89.88 194 LYS A C 1
ATOM 1628 O O . LYS A 1 194 ? 19.800 21.094 -41.829 1.00 89.88 194 LYS A O 1
ATOM 1633 N N . LYS A 1 195 ? 20.652 19.838 -43.480 1.00 89.31 195 LYS A N 1
ATOM 1634 C CA . LYS A 1 195 ? 20.291 18.559 -42.842 1.00 89.31 195 LYS A CA 1
ATOM 1635 C C . LYS A 1 195 ? 20.991 18.371 -41.497 1.00 89.31 195 LYS A C 1
ATOM 1637 O O . LYS A 1 195 ? 20.375 17.895 -40.551 1.00 89.31 195 LYS A O 1
ATOM 1642 N N . GLN A 1 196 ? 22.264 18.751 -41.396 1.00 88.06 196 GLN A N 1
ATOM 1643 C CA . GLN A 1 196 ? 23.000 18.660 -40.133 1.00 88.06 196 GLN A CA 1
ATOM 1644 C C . GLN A 1 196 ? 22.443 19.607 -39.063 1.00 88.06 196 GLN A C 1
ATOM 1646 O O . GLN A 1 196 ? 22.370 19.212 -37.897 1.00 88.06 196 GLN A O 1
ATOM 1651 N N . GLU A 1 197 ? 22.035 20.820 -39.445 1.00 91.00 197 GLU A N 1
ATOM 1652 C CA . GLU A 1 197 ? 21.360 21.765 -38.547 1.00 91.00 197 GLU A CA 1
ATOM 1653 C C . GLU A 1 197 ? 20.010 21.219 -38.067 1.00 91.00 197 GLU A C 1
ATOM 1655 O O . GLU A 1 197 ? 19.751 21.210 -36.864 1.00 91.00 197 GLU A O 1
ATOM 1660 N N . GLU A 1 198 ? 19.179 20.695 -38.972 1.00 90.94 198 GLU A N 1
ATOM 1661 C CA . GLU A 1 198 ? 17.890 20.077 -38.629 1.00 90.94 198 GLU A CA 1
ATOM 1662 C C . GLU A 1 198 ? 18.062 18.911 -37.646 1.00 90.94 198 GLU A C 1
ATOM 1664 O O . GLU A 1 198 ? 17.429 18.888 -36.589 1.00 90.94 198 GLU A O 1
ATOM 1669 N N . GLU A 1 199 ? 18.988 17.989 -37.924 1.00 91.69 199 GLU A N 1
ATOM 1670 C CA . GLU A 1 199 ? 19.297 16.887 -37.011 1.00 91.69 199 GLU A CA 1
ATOM 1671 C C . GLU A 1 199 ? 19.822 17.378 -35.655 1.00 91.69 199 GLU A C 1
ATOM 1673 O O . GLU A 1 199 ? 19.554 16.770 -34.613 1.00 91.69 199 GLU A O 1
ATOM 1678 N N . TRP A 1 200 ? 20.613 18.454 -35.642 1.00 92.38 200 TRP A N 1
ATOM 1679 C CA . TRP A 1 200 ? 21.092 19.052 -34.401 1.00 92.38 200 TRP A CA 1
ATOM 1680 C C . TRP A 1 200 ? 19.930 19.619 -33.583 1.00 92.38 200 TRP A C 1
ATOM 1682 O O . TRP A 1 200 ? 19.826 19.310 -32.393 1.00 92.38 200 TRP A O 1
ATOM 1692 N N . HIS A 1 201 ? 19.014 20.354 -34.217 1.00 92.81 201 HIS A N 1
ATOM 1693 C CA . HIS A 1 201 ? 17.806 20.864 -33.571 1.00 92.81 201 HIS A CA 1
ATOM 1694 C C . HIS A 1 201 ? 16.923 19.733 -33.037 1.00 92.81 201 HIS A C 1
ATOM 1696 O O . HIS A 1 201 ? 16.459 19.807 -31.896 1.00 92.81 201 HIS A O 1
ATOM 1702 N N . ASP A 1 202 ? 16.741 18.657 -33.803 1.00 93.94 202 ASP A N 1
ATOM 1703 C CA . ASP A 1 202 ? 16.000 17.474 -33.362 1.00 93.94 202 ASP A CA 1
ATOM 1704 C C . ASP A 1 202 ? 16.629 16.831 -32.130 1.00 93.94 202 ASP A C 1
ATOM 1706 O O . ASP A 1 202 ? 15.932 16.568 -31.147 1.00 93.94 202 ASP A O 1
ATOM 1710 N N . ARG A 1 203 ? 17.953 16.644 -32.127 1.00 93.50 203 ARG A N 1
ATOM 1711 C CA . ARG A 1 203 ? 18.671 16.102 -30.964 1.00 93.50 203 ARG A CA 1
ATOM 1712 C C . ARG A 1 203 ? 18.488 16.973 -29.726 1.00 93.50 203 ARG A C 1
ATOM 1714 O O . ARG A 1 203 ? 18.232 16.438 -28.647 1.00 93.50 203 ARG A O 1
ATOM 1721 N N . VAL A 1 204 ? 18.602 18.293 -29.863 1.00 92.56 204 VAL A N 1
ATOM 1722 C CA . VAL A 1 204 ? 18.437 19.231 -28.743 1.00 92.56 204 VAL A CA 1
ATOM 1723 C C . VAL A 1 204 ? 17.011 19.176 -28.195 1.00 92.56 204 VAL A C 1
ATOM 1725 O O . VAL A 1 204 ? 16.840 19.022 -26.984 1.00 92.56 204 VAL A O 1
ATOM 1728 N N . ARG A 1 205 ? 15.992 19.214 -29.064 1.00 93.62 205 ARG A N 1
ATOM 1729 C CA . ARG A 1 205 ? 14.580 19.104 -28.657 1.00 93.62 205 ARG A CA 1
ATOM 1730 C C . ARG A 1 205 ? 14.308 17.804 -27.912 1.00 93.62 205 ARG A C 1
ATOM 1732 O O . ARG A 1 205 ? 13.694 17.812 -26.848 1.00 93.62 205 ARG A O 1
ATOM 1739 N N . LEU A 1 206 ? 14.803 16.693 -28.445 1.00 94.06 206 LEU A N 1
ATOM 1740 C CA . LEU A 1 206 ? 14.559 15.367 -27.889 1.00 94.06 206 LEU A CA 1
ATOM 1741 C C . LEU A 1 206 ? 15.282 15.185 -26.545 1.00 94.06 206 LEU A C 1
ATOM 1743 O O . LEU A 1 206 ? 14.703 14.650 -25.599 1.00 94.06 206 LEU A O 1
ATOM 1747 N N . ASN A 1 207 ? 16.512 15.686 -26.415 1.00 91.38 207 ASN A N 1
ATOM 1748 C CA . ASN A 1 207 ? 17.239 15.678 -25.145 1.00 91.38 207 ASN A CA 1
ATOM 1749 C C . ASN A 1 207 ? 16.585 16.582 -24.094 1.00 91.38 207 ASN A C 1
ATOM 1751 O O . ASN A 1 207 ? 16.468 16.160 -22.947 1.00 91.38 207 ASN A O 1
ATOM 1755 N N . SER A 1 208 ? 16.107 17.768 -24.480 1.00 94.00 208 SER A N 1
ATOM 1756 C CA . SER A 1 208 ? 15.362 18.660 -23.585 1.00 94.00 208 SER A CA 1
ATOM 1757 C C . SER A 1 208 ? 14.055 18.023 -23.104 1.00 94.00 208 SER A C 1
ATOM 1759 O O . SER A 1 208 ? 13.782 18.019 -21.909 1.00 94.00 208 SER A O 1
ATOM 1761 N N . ALA A 1 209 ? 13.275 17.408 -23.997 1.00 94.00 209 ALA A N 1
ATOM 1762 C CA . ALA A 1 209 ? 12.054 16.705 -23.605 1.00 94.00 209 ALA A CA 1
ATOM 1763 C C . ALA A 1 209 ? 12.346 15.538 -22.642 1.00 94.00 209 ALA A C 1
ATOM 1765 O O . ALA A 1 209 ? 11.627 15.330 -21.663 1.00 94.00 209 ALA A O 1
ATOM 1766 N N . ARG A 1 210 ? 13.436 14.793 -22.881 1.00 93.44 210 ARG A N 1
ATOM 1767 C CA . ARG A 1 210 ? 13.887 13.712 -21.991 1.00 93.44 210 ARG A CA 1
ATOM 1768 C C . ARG A 1 210 ? 14.266 14.223 -20.603 1.00 93.44 210 ARG A C 1
ATOM 1770 O O . ARG A 1 210 ? 13.857 13.607 -19.621 1.00 93.44 210 ARG A O 1
ATOM 1777 N N . THR A 1 211 ? 15.031 15.310 -20.502 1.00 94.19 211 THR A N 1
ATOM 1778 C CA . THR A 1 211 ? 15.426 15.865 -19.199 1.00 94.19 211 THR A CA 1
ATOM 1779 C C . THR A 1 211 ? 14.221 16.388 -18.426 1.00 94.19 211 THR A C 1
ATOM 1781 O O . THR A 1 211 ? 14.094 16.071 -17.244 1.00 94.19 211 THR A O 1
ATOM 1784 N N . THR A 1 212 ? 13.286 17.080 -19.083 1.00 94.25 212 THR A N 1
ATOM 1785 C CA . THR A 1 212 ? 12.039 17.538 -18.449 1.00 94.25 212 THR A CA 1
ATOM 1786 C C . THR A 1 212 ? 11.220 16.373 -17.889 1.00 94.25 212 THR A C 1
ATOM 1788 O O . THR A 1 212 ? 10.835 16.406 -16.721 1.00 94.25 212 THR A O 1
ATOM 1791 N N . LEU A 1 213 ? 11.029 15.298 -18.663 1.00 96.50 213 LEU A N 1
ATOM 1792 C CA . LEU A 1 213 ? 10.303 14.106 -18.203 1.00 96.50 213 LEU A CA 1
ATOM 1793 C C . LEU A 1 213 ? 10.981 13.403 -17.017 1.00 96.50 213 LEU A C 1
ATOM 1795 O O . LEU A 1 213 ? 10.303 12.867 -16.137 1.00 96.50 213 LEU A O 1
ATOM 1799 N N . LEU A 1 214 ? 12.316 13.364 -16.986 1.00 96.00 214 LEU A N 1
ATOM 1800 C CA . LEU A 1 214 ? 13.059 12.777 -15.868 1.00 96.00 214 LEU A CA 1
ATOM 1801 C C . LEU A 1 214 ? 12.856 13.579 -14.579 1.00 96.00 214 LEU A C 1
ATOM 1803 O O . LEU A 1 214 ? 12.581 12.982 -13.535 1.00 96.00 214 LEU A O 1
ATOM 1807 N N . ILE A 1 215 ?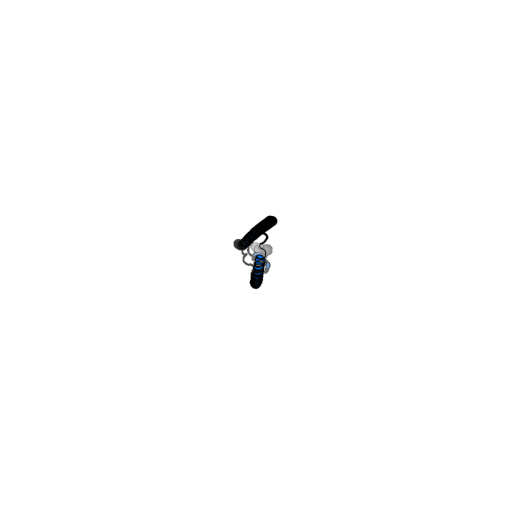 12.932 14.908 -14.668 1.00 93.94 215 ILE A N 1
ATOM 1808 C CA . ILE A 1 215 ? 12.700 15.814 -13.536 1.00 93.94 215 ILE A CA 1
ATOM 1809 C C . ILE A 1 215 ? 11.260 15.672 -13.031 1.00 93.94 215 ILE A C 1
ATOM 1811 O O . ILE A 1 215 ? 11.042 15.510 -11.832 1.00 93.94 215 ILE A O 1
ATOM 1815 N N . GLU A 1 216 ? 10.277 15.646 -13.931 1.00 93.31 216 GLU A N 1
ATOM 1816 C CA . GLU A 1 216 ? 8.866 15.480 -13.572 1.00 93.31 216 GLU A CA 1
ATOM 1817 C C . GLU A 1 216 ? 8.609 14.146 -12.855 1.00 93.31 216 GLU A C 1
ATOM 1819 O O . GLU A 1 216 ? 7.958 14.100 -11.807 1.00 93.31 216 GLU A O 1
ATOM 1824 N N . ARG A 1 217 ? 9.188 13.045 -13.354 1.00 94.50 217 ARG A N 1
ATOM 1825 C CA . ARG A 1 217 ? 9.102 11.735 -12.690 1.00 94.50 217 ARG A CA 1
ATOM 1826 C C . ARG A 1 217 ? 9.757 11.740 -11.314 1.00 94.50 217 ARG A C 1
ATOM 1828 O O . ARG A 1 217 ? 9.220 11.125 -10.391 1.00 94.50 217 ARG A O 1
ATOM 1835 N N . GLN A 1 218 ? 10.904 12.398 -11.167 1.00 94.19 218 GLN A N 1
ATOM 1836 C CA . GLN A 1 218 ? 11.569 12.527 -9.874 1.00 94.19 218 GLN A CA 1
ATOM 1837 C C . GLN A 1 218 ? 10.703 13.323 -8.891 1.00 94.19 218 GLN A C 1
ATOM 1839 O O . GLN A 1 218 ? 10.477 12.859 -7.772 1.00 94.19 218 GLN A O 1
ATOM 1844 N N . GLN A 1 219 ? 10.137 14.448 -9.329 1.00 91.25 219 GLN A N 1
ATOM 1845 C CA . GLN A 1 219 ? 9.215 15.248 -8.527 1.00 91.25 219 GLN A CA 1
ATOM 1846 C C . GLN A 1 219 ? 7.984 14.438 -8.108 1.00 91.25 219 GLN A C 1
ATOM 1848 O O . GLN A 1 219 ? 7.586 14.463 -6.945 1.00 91.25 219 GLN A O 1
ATOM 1853 N N . ALA A 1 220 ? 7.406 13.657 -9.024 1.00 93.00 220 ALA A N 1
ATOM 1854 C CA . ALA A 1 220 ? 6.265 12.800 -8.727 1.00 93.00 220 ALA A CA 1
ATOM 1855 C C . ALA A 1 220 ? 6.593 11.736 -7.664 1.00 93.00 220 ALA A C 1
ATOM 1857 O O . ALA A 1 220 ? 5.766 11.468 -6.790 1.00 93.00 220 ALA A O 1
ATOM 1858 N N . ARG A 1 221 ? 7.797 11.147 -7.695 1.00 94.38 221 ARG A N 1
ATOM 1859 C CA . ARG A 1 221 ? 8.254 10.204 -6.658 1.00 94.38 221 ARG A CA 1
ATOM 1860 C C . ARG A 1 221 ? 8.390 10.886 -5.297 1.00 94.38 221 ARG A C 1
ATOM 1862 O O . ARG A 1 221 ? 7.862 10.354 -4.322 1.00 94.38 221 ARG A O 1
ATOM 1869 N N . MET A 1 222 ? 9.028 12.059 -5.242 1.00 93.75 222 MET A N 1
ATOM 1870 C CA . MET A 1 222 ? 9.162 12.835 -4.001 1.00 93.75 222 MET A CA 1
ATOM 1871 C C . MET A 1 222 ? 7.791 13.226 -3.436 1.00 93.75 222 MET A C 1
ATOM 1873 O O . MET A 1 222 ? 7.522 12.994 -2.263 1.00 93.75 222 MET A O 1
ATOM 1877 N N . ASN A 1 223 ? 6.873 13.701 -4.281 1.00 93.44 223 ASN A N 1
ATOM 1878 C CA . ASN A 1 223 ? 5.509 14.043 -3.870 1.00 93.44 223 ASN A CA 1
ATOM 1879 C C . ASN A 1 223 ? 4.734 12.828 -3.332 1.00 93.44 223 ASN A C 1
ATOM 1881 O O . ASN A 1 223 ? 3.984 12.953 -2.366 1.00 93.44 223 ASN A O 1
ATOM 1885 N N . ARG A 1 224 ? 4.903 11.642 -3.935 1.00 94.88 224 ARG A N 1
ATOM 1886 C CA . ARG A 1 224 ? 4.299 10.400 -3.421 1.00 94.88 224 ARG A CA 1
ATOM 1887 C C . ARG A 1 224 ? 4.871 9.995 -2.068 1.00 94.88 224 ARG A C 1
ATOM 1889 O O . ARG A 1 224 ? 4.139 9.412 -1.278 1.00 94.88 224 ARG A O 1
ATOM 1896 N N . GLN A 1 225 ? 6.161 10.230 -1.829 1.00 93.44 225 GLN A N 1
ATOM 1897 C CA . GLN A 1 225 ? 6.769 9.975 -0.523 1.00 93.44 225 GLN A CA 1
ATOM 1898 C C . GLN A 1 225 ? 6.204 10.937 0.521 1.00 93.44 225 GLN A C 1
ATOM 1900 O O . GLN A 1 225 ? 5.661 10.478 1.515 1.00 93.44 225 GLN A O 1
ATOM 1905 N N . LEU A 1 226 ? 6.192 12.240 0.223 1.00 93.06 226 LEU A N 1
ATOM 1906 C CA . LEU A 1 226 ? 5.652 13.263 1.119 1.00 93.06 226 LEU A CA 1
ATOM 1907 C C . LEU A 1 226 ? 4.196 12.976 1.519 1.00 93.06 226 LEU A C 1
ATOM 1909 O O . LEU A 1 226 ? 3.831 13.131 2.679 1.00 93.06 226 LEU A O 1
ATOM 1913 N N . ARG A 1 227 ? 3.365 12.523 0.569 1.00 93.31 227 ARG A N 1
ATOM 1914 C CA . ARG A 1 227 ? 1.980 12.113 0.854 1.00 93.31 227 ARG A CA 1
ATOM 1915 C C . ARG A 1 227 ? 1.914 10.905 1.784 1.00 93.31 227 ARG A C 1
ATOM 1917 O O . ARG A 1 227 ? 1.178 10.958 2.756 1.00 93.31 227 ARG A O 1
ATOM 1924 N N . ARG A 1 228 ? 2.709 9.861 1.529 1.00 93.62 228 ARG A N 1
ATOM 1925 C CA . ARG A 1 228 ? 2.770 8.679 2.404 1.00 93.62 228 ARG A CA 1
ATOM 1926 C C . ARG A 1 228 ? 3.212 9.043 3.822 1.00 93.62 228 ARG A C 1
ATOM 1928 O O . ARG A 1 228 ? 2.600 8.578 4.777 1.00 93.62 228 ARG A O 1
ATOM 1935 N N . ASP A 1 229 ? 4.215 9.907 3.955 1.00 93.31 229 ASP A N 1
ATOM 1936 C CA . ASP A 1 229 ? 4.709 10.363 5.257 1.00 93.31 229 ASP A CA 1
ATOM 1937 C C . ASP A 1 229 ? 3.638 11.185 5.997 1.00 93.31 229 ASP A C 1
ATOM 1939 O O . ASP A 1 229 ? 3.410 10.990 7.193 1.00 93.31 229 ASP A O 1
ATOM 1943 N N . LEU A 1 230 ? 2.928 12.062 5.277 1.00 91.81 230 LEU A N 1
ATOM 1944 C CA . LEU A 1 230 ? 1.823 12.849 5.824 1.00 91.81 230 LEU A CA 1
ATOM 1945 C C . LEU A 1 230 ? 0.652 11.961 6.268 1.00 91.81 230 LEU A C 1
ATOM 1947 O O . LEU A 1 230 ? 0.128 12.146 7.366 1.00 91.81 230 LEU A O 1
A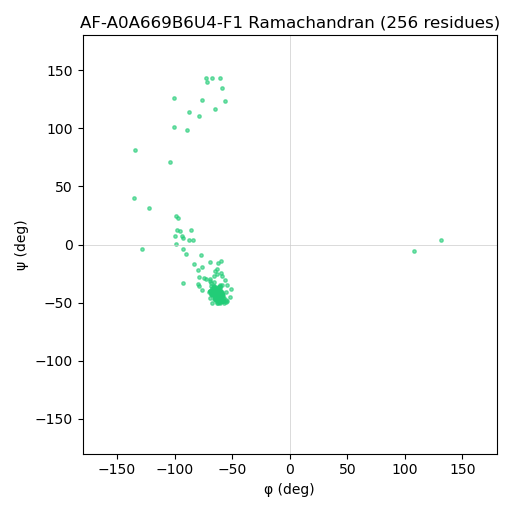TOM 1951 N N . ASP A 1 231 ? 0.263 10.991 5.443 1.00 91.94 231 ASP A N 1
ATOM 1952 C CA . ASP A 1 231 ? -0.815 10.047 5.742 1.00 91.94 231 ASP A CA 1
ATOM 1953 C C . ASP A 1 231 ? -0.456 9.174 6.953 1.00 91.94 231 ASP A C 1
ATOM 1955 O O . ASP A 1 231 ? -1.283 8.994 7.849 1.00 91.94 231 ASP A O 1
ATOM 1959 N N . SER A 1 232 ? 0.799 8.720 7.052 1.00 93.62 232 SER A N 1
ATOM 1960 C CA . SER A 1 232 ? 1.314 8.011 8.229 1.00 93.62 232 SER A CA 1
ATOM 1961 C C . SER A 1 232 ? 1.242 8.882 9.486 1.00 93.62 232 SER A C 1
ATOM 1963 O O . SER A 1 232 ? 0.744 8.440 10.521 1.00 93.62 232 SER A O 1
ATOM 1965 N N . ALA A 1 233 ? 1.693 10.137 9.415 1.00 91.25 233 ALA A N 1
ATOM 1966 C CA . ALA A 1 233 ? 1.649 11.052 10.555 1.00 91.25 233 ALA A CA 1
ATOM 1967 C C . ALA A 1 233 ? 0.206 11.353 10.994 1.00 91.25 233 ALA A C 1
ATOM 1969 O O . ALA A 1 233 ? -0.091 11.412 12.190 1.00 91.25 233 ALA A O 1
ATOM 1970 N N . ASN A 1 234 ? -0.707 11.511 10.035 1.00 88.12 234 ASN A N 1
ATOM 1971 C CA . ASN A 1 234 ? -2.125 11.712 10.306 1.00 88.12 234 ASN A CA 1
ATOM 1972 C C . ASN A 1 234 ? -2.759 10.469 10.941 1.00 88.12 234 ASN A C 1
ATOM 1974 O O . ASN A 1 234 ? -3.496 10.608 11.916 1.00 88.12 234 ASN A O 1
ATOM 1978 N N . ALA A 1 235 ? -2.428 9.264 10.471 1.00 90.00 235 ALA A N 1
ATOM 1979 C CA . ALA A 1 235 ? -2.877 8.019 11.089 1.00 90.00 235 ALA A CA 1
ATOM 1980 C C . ALA A 1 235 ? -2.406 7.911 12.551 1.00 90.00 235 ALA A C 1
ATOM 1982 O O . ALA A 1 235 ? -3.211 7.618 13.435 1.00 90.00 235 ALA A O 1
ATOM 1983 N N . HIS A 1 236 ? -1.140 8.243 12.831 1.00 85.12 236 HIS A N 1
ATOM 1984 C CA . HIS A 1 236 ? -0.603 8.269 14.196 1.00 85.12 236 HIS A CA 1
ATOM 1985 C C . HIS A 1 236 ? -1.349 9.271 15.087 1.00 85.12 236 HIS A C 1
ATOM 1987 O O . HIS A 1 236 ? -1.726 8.938 16.211 1.00 85.12 236 HIS A O 1
ATOM 1993 N N . LYS A 1 237 ? -1.613 10.485 14.5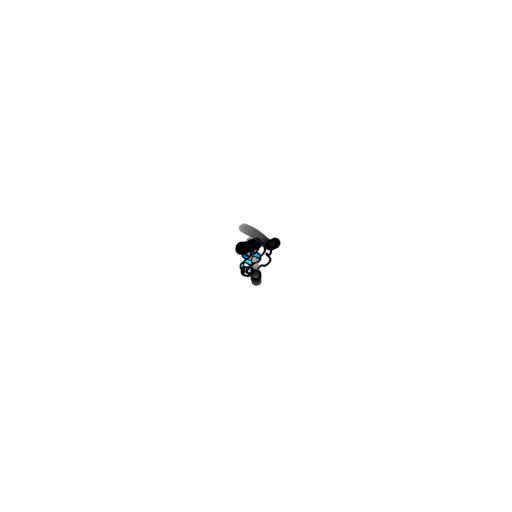82 1.00 84.50 237 LYS A N 1
ATOM 1994 C CA . LYS A 1 237 ? -2.407 11.493 15.304 1.00 84.50 237 LYS A CA 1
ATOM 1995 C C . LYS A 1 237 ? -3.823 11.000 15.600 1.00 84.50 237 LYS A C 1
ATOM 1997 O O . LYS A 1 237 ? -4.299 11.193 16.712 1.00 84.50 237 LYS A O 1
ATOM 2002 N N . ILE A 1 238 ? -4.484 10.343 14.645 1.00 84.62 238 ILE A N 1
ATOM 2003 C CA . ILE A 1 238 ? -5.836 9.791 14.832 1.00 84.62 238 ILE A CA 1
ATOM 2004 C C . ILE A 1 238 ? -5.841 8.716 15.923 1.00 84.62 238 ILE A C 1
ATOM 2006 O O . ILE A 1 238 ? -6.705 8.745 16.798 1.00 84.62 238 ILE A O 1
ATOM 2010 N N . VAL A 1 239 ? -4.879 7.789 15.897 1.00 84.50 239 VAL A N 1
ATOM 2011 C CA . VAL A 1 239 ? -4.743 6.749 16.930 1.00 84.50 239 VAL A CA 1
ATOM 2012 C C . VAL A 1 239 ? -4.508 7.381 18.302 1.00 84.50 239 VAL A C 1
ATOM 2014 O O . VAL A 1 239 ? -5.183 7.014 19.262 1.00 84.50 239 VAL A O 1
ATOM 2017 N N . PHE A 1 240 ? -3.620 8.375 18.386 1.00 83.88 240 PHE A N 1
ATOM 2018 C CA . PHE A 1 240 ? -3.344 9.092 19.630 1.00 83.88 240 PHE A CA 1
ATOM 2019 C C . PHE A 1 240 ? -4.586 9.802 20.177 1.00 83.88 240 PHE A C 1
ATOM 2021 O O . PHE A 1 240 ? -4.891 9.664 21.357 1.00 83.88 240 PHE A O 1
ATOM 2028 N N . ILE A 1 241 ? -5.334 10.516 19.328 1.00 81.19 241 ILE A N 1
ATOM 2029 C CA . ILE A 1 241 ? -6.577 11.192 19.723 1.00 81.19 241 ILE A CA 1
ATOM 2030 C C . ILE A 1 241 ? -7.588 10.172 20.242 1.00 81.19 241 ILE A C 1
ATOM 2032 O O . ILE A 1 241 ? -8.095 10.351 21.343 1.00 81.19 241 ILE A O 1
ATOM 2036 N N . LYS A 1 242 ? -7.833 9.081 19.502 1.00 80.81 242 LYS A N 1
ATOM 2037 C CA . LYS A 1 242 ? -8.764 8.024 19.925 1.00 80.81 242 LYS A CA 1
ATOM 2038 C C . LYS A 1 242 ? -8.372 7.431 21.277 1.00 80.81 242 LYS A C 1
ATOM 2040 O O . LYS A 1 242 ? -9.230 7.303 22.144 1.00 80.81 242 LYS A O 1
ATOM 2045 N N . PHE A 1 243 ? -7.090 7.120 21.472 1.00 83.75 243 PHE A N 1
ATOM 2046 C CA . PHE A 1 243 ? -6.586 6.607 22.745 1.00 83.75 243 PHE A CA 1
ATOM 2047 C C . PHE A 1 243 ? -6.824 7.606 23.883 1.00 83.75 243 PHE A C 1
ATOM 2049 O O . PHE A 1 243 ? -7.351 7.236 24.927 1.00 83.75 243 PHE A O 1
ATOM 2056 N N . ASN A 1 244 ? -6.512 8.885 23.659 1.00 79.44 244 ASN A N 1
ATOM 2057 C CA . ASN A 1 244 ? -6.695 9.939 24.654 1.00 79.44 244 ASN A CA 1
ATOM 2058 C C . ASN A 1 244 ? -8.179 10.161 24.991 1.00 79.44 244 ASN A C 1
ATOM 2060 O O . ASN A 1 244 ? -8.532 10.286 26.156 1.00 79.44 244 ASN A O 1
ATOM 2064 N N . THR A 1 245 ? -9.075 10.141 23.997 1.00 77.44 245 THR A N 1
ATOM 2065 C CA . THR A 1 245 ? -10.523 10.260 24.226 1.00 77.44 245 THR A CA 1
ATOM 2066 C C . THR A 1 245 ? -11.060 9.085 25.039 1.00 77.44 245 THR A C 1
ATOM 2068 O O . THR A 1 245 ? -11.802 9.307 25.989 1.00 77.44 245 THR A O 1
ATOM 2071 N N . VAL A 1 246 ? -10.654 7.850 24.726 1.00 80.12 246 VAL A N 1
ATOM 2072 C CA . VAL A 1 246 ? -11.037 6.664 25.513 1.00 80.12 246 VAL A CA 1
ATOM 2073 C C . VAL A 1 246 ? -10.517 6.772 26.946 1.00 80.12 246 VAL A C 1
ATOM 2075 O O . VAL A 1 246 ? -11.261 6.504 27.886 1.00 80.12 246 VAL A O 1
ATOM 2078 N N . TYR A 1 247 ? -9.275 7.227 27.126 1.00 79.62 247 TYR A N 1
ATOM 2079 C CA . TYR A 1 247 ? -8.676 7.407 28.447 1.00 79.62 247 TYR A CA 1
ATOM 2080 C C . TYR A 1 247 ? -9.407 8.476 29.271 1.00 79.62 247 TYR A C 1
ATOM 2082 O O . TYR A 1 247 ? -9.733 8.238 30.429 1.00 79.62 247 TYR A O 1
ATOM 2090 N N . ILE A 1 248 ? -9.729 9.624 28.664 1.00 78.94 248 ILE A N 1
ATOM 2091 C CA . ILE A 1 248 ? -10.481 10.717 29.300 1.00 78.94 248 ILE A CA 1
ATOM 2092 C C . ILE A 1 248 ? -11.895 10.263 29.668 1.00 78.94 248 ILE A C 1
ATOM 2094 O O . ILE A 1 248 ? -12.330 10.503 30.791 1.00 78.94 248 ILE A O 1
ATOM 2098 N N . VAL A 1 249 ? -12.600 9.583 28.759 1.00 77.75 249 VAL A N 1
ATOM 2099 C CA . VAL A 1 249 ? -13.952 9.056 29.011 1.00 77.75 249 VAL A CA 1
ATOM 2100 C C . VAL A 1 249 ? -13.926 8.016 30.132 1.00 77.75 249 VAL A C 1
ATOM 2102 O O . VAL A 1 249 ? -14.768 8.071 31.026 1.00 77.75 249 VAL A O 1
ATOM 2105 N N . SER A 1 250 ? -12.929 7.124 30.147 1.00 75.12 250 SER A N 1
ATOM 2106 C CA . SER A 1 250 ? -12.734 6.155 31.230 1.00 75.12 250 SER A CA 1
ATOM 2107 C C . SER A 1 250 ? -12.457 6.839 32.571 1.00 75.12 250 SER A C 1
ATOM 2109 O O . SER A 1 250 ? -13.034 6.433 33.575 1.00 75.12 250 SER A O 1
ATOM 2111 N N . LEU A 1 251 ? -11.622 7.887 32.597 1.00 77.12 251 LEU A N 1
ATOM 2112 C CA . LEU A 1 251 ? -11.332 8.654 33.814 1.00 77.12 251 LEU A CA 1
ATOM 2113 C C . LEU A 1 251 ? -12.591 9.356 34.349 1.00 77.12 251 LEU A C 1
ATOM 2115 O O . LEU A 1 251 ? -12.855 9.334 35.552 1.00 77.12 251 LEU A O 1
ATOM 2119 N N . PHE A 1 252 ? -13.388 9.942 33.450 1.00 78.50 252 PHE A N 1
ATOM 2120 C CA . PHE A 1 252 ? -14.653 10.595 33.788 1.00 78.50 252 PHE A CA 1
ATOM 2121 C C . PHE A 1 252 ? -15.656 9.596 34.380 1.00 78.50 252 PHE A C 1
ATOM 2123 O O . PHE A 1 252 ? -16.225 9.853 35.435 1.00 78.50 252 PHE A O 1
ATOM 2130 N N . LEU A 1 253 ? -15.814 8.423 33.760 1.00 74.12 253 LEU A N 1
ATOM 2131 C CA . LEU A 1 253 ? -16.676 7.352 34.271 1.00 74.12 253 LEU A CA 1
ATOM 2132 C C . LEU A 1 253 ? -16.239 6.863 35.658 1.00 74.12 253 LEU A C 1
ATOM 2134 O O . LEU A 1 253 ? -17.093 6.623 36.505 1.00 74.12 253 LEU A O 1
ATOM 2138 N N . THR A 1 254 ? -14.933 6.768 35.925 1.00 74.38 254 THR A N 1
ATOM 2139 C CA . THR A 1 254 ? -14.432 6.382 37.256 1.00 74.38 254 THR A CA 1
ATOM 2140 C C . THR A 1 254 ? -14.598 7.470 38.320 1.00 74.38 254 THR A C 1
ATOM 2142 O O . THR A 1 254 ? -14.775 7.141 39.487 1.00 74.38 254 THR A O 1
ATOM 2145 N N . MET A 1 255 ? -14.570 8.755 37.947 1.00 72.69 255 MET A N 1
ATOM 2146 C CA . MET A 1 255 ? -14.745 9.873 38.889 1.00 72.69 255 MET A CA 1
ATOM 2147 C C . MET A 1 255 ? -16.208 10.122 39.276 1.00 72.69 255 MET A C 1
ATOM 2149 O O . MET A 1 255 ? -16.458 10.603 40.374 1.00 72.69 255 MET A O 1
ATOM 2153 N N . PHE A 1 256 ? -17.166 9.794 38.405 1.00 69.88 256 PHE A N 1
ATOM 2154 C CA . PHE A 1 256 ? -18.606 9.956 38.662 1.00 69.88 256 PHE A CA 1
ATOM 2155 C C . PHE A 1 256 ? -19.276 8.702 39.257 1.00 69.88 256 PHE A C 1
ATOM 2157 O O . PHE A 1 256 ? -20.494 8.671 39.411 1.00 69.88 256 PHE A O 1
ATOM 2164 N N . HIS A 1 257 ? -18.500 7.664 39.585 1.00 55.53 257 HIS A N 1
ATOM 2165 C CA . HIS A 1 257 ? -18.973 6.448 40.260 1.00 55.53 257 HIS A CA 1
ATOM 2166 C C . HIS A 1 257 ? -18.743 6.449 41.783 1.00 55.53 257 HIS A C 1
ATOM 2168 O O . HIS A 1 257 ? -18.728 5.386 42.400 1.00 55.53 257 HIS A O 1
ATOM 2174 N N . PHE A 1 258 ? -18.601 7.634 42.382 1.00 46.66 258 PHE A N 1
ATOM 2175 C CA . PHE A 1 258 ? -18.648 7.845 43.831 1.00 46.66 258 PHE A CA 1
ATOM 2176 C C . PHE A 1 258 ? -19.901 8.622 44.229 1.00 46.66 258 PHE A C 1
ATOM 2178 O O . PHE A 1 258 ? -20.219 9.610 43.528 1.00 46.66 258 PHE A O 1
#